Protein AF-0000000085123989 (afdb_homodimer)

Organism: Arcobacter nitrofigilis (strain ATCC 33309 / DSM 7299 / CCUG 15893 / LMG 7604 / NCTC 12251 / CI) (NCBI:txid572480)

Solvent-accessible surface area (backbone atoms only — not comparable to full-atom values): 19446 Å² total; per-residue (Å²): 136,83,77,78,77,76,78,77,78,75,80,77,78,74,74,73,71,69,74,84,59,60,63,75,66,44,18,38,38,28,38,37,39,36,40,37,31,38,86,86,66,50,75,48,69,35,30,34,39,40,39,37,37,68,94,39,40,33,34,43,33,38,61,33,87,50,58,35,35,38,34,31,51,60,49,33,35,36,41,40,27,67,90,68,41,31,37,37,39,34,58,48,86,60,72,63,58,66,61,52,40,38,58,56,39,38,79,77,50,94,53,30,27,40,22,80,54,98,91,31,61,35,39,36,33,42,56,97,87,33,76,33,34,39,35,35,56,49,98,85,56,25,44,35,38,38,38,45,42,81,70,42,68,63,53,91,73,70,72,75,73,56,51,45,68,68,65,78,84,48,67,43,53,52,124,135,84,78,80,78,76,78,77,77,76,78,77,78,74,75,73,74,71,74,84,59,60,65,76,66,45,17,38,37,28,37,37,40,35,40,37,31,39,86,86,67,49,76,48,69,35,29,34,41,39,41,39,37,65,93,39,40,32,34,43,34,36,59,35,86,50,58,35,35,38,34,32,51,60,49,34,35,36,42,40,27,68,90,70,40,31,36,36,38,34,58,47,86,59,73,62,58,65,62,52,38,39,57,55,40,39,75,79,50,94,52,29,28,42,22,80,54,97,91,30,61,35,40,37,32,43,58,95,87,34,77,34,34,39,36,36,56,49,98,86,56,25,43,37,37,38,38,46,42,80,70,42,67,63,54,93,71,69,70,74,73,56,51,46,67,70,63,79,84,47,68,44,54,52,125

Foldseek 3Di:
DPPPPPPPPPPPPPPPPPVLQLQPFAKKKWKKKKWKQAPVRDIDIWIDIWIDGPDWWIWDFTDPPATWIWTIGFQKIWIDHVVVPDIDIDGHPDGDCPNVQSNQWDDDDDQWTWDDDPNKIKIWGDDPSHTAKIWTADPNRITMIMGTDPMDTPDDDDPVVRDDDRDPVCPVDDD/DPPPPPPPPPPPPPPPPPVLQLQPFAKKKWKKKKWKQAPVRDIDIWIDIWIDGPDWWIWDFTDPPATWIWTIGFQWIWIDHVVVPDIDIDGHPDGDCPSVQSNQWDDDDVQWTWDADPNKIKIFGDDPSHTAKIWTADPNRITMIMGTDPMDTPDDDDPVVRDDDRDPVCPVDDD

Radius of gyration: 32.7 Å; Cα contacts (8 Å, |Δi|>4): 726; chains: 2; bounding box: 43×150×104 Å

InterPro domains:
  IPR004564 Outer membrane lipoprotein carrier protein LolA-like [PF03548] (24-164)
  IPR004564 Outer membrane lipoprotein carrier protein LolA-like [PTHR35869] (20-110)
  IPR004564 Outer membrane lipoprotein carrier protein LolA-like [cd16325] (19-157)
  IPR029046 Lipoprotein localisation LolA/LolB/LppX [SSF89392] (20-174)

Sequence (350 aa):
MFYKAIFVVMFVLSVFLEASTLNNIKSFDADFEQKIINPSKKEILYSGHLYLKDPYYILWQYKKPIIKSVYIVNDFAIIDEPELEQAILTKLKNEIDIFNLIKNAKEVSKNRFVANIYDVKYNLFTKDNKINKIEYKDALENNVTITFSNVKQNTDIDDGLFKFLPPENYDIIRKMFYKAIFVVMFVLSVFLEASTLNNIKSFDADFEQKIINPSKKEILYSGHLYLKDPYYILWQYKKPIIKSVYIVNDFAIIDEPELEQAILTKLKNEIDIFNLIKNAKEVSKNRFVANIYDVKYNLFTKDNKINKIEYKDALENNVTITFSNVKQNTDIDDGLFKFLPPENYDIIRK

pLDDT: mean 83.32, std 19.59, range [25.45, 98.81]

Nearest PDB structures (foldseek):
  9gtx-assembly2_B  TM=8.798E-01  e=4.113E-14  Helicobacter pylori J99
  8v1k-assembly2_B  TM=8.435E-01  e=5.636E-12  Francisella tularensis subsp. tularensis SCHU S4
  2w7q-assembly1_A  TM=8.051E-01  e=6.951E-11  Pseudomonas aeruginosa PAO1
  4ki3-assembly1_D  TM=8.259E-01  e=5.641E-10  Yersinia pestis biovar Medievalis str. Harbin 35
  4ki3-assembly3_H  TM=7.525E-01  e=4.122E-09  Yersinia pestis biovar Medievalis str. Harbin 35

Secondary structure (DSSP, 8-state):
---------------------GGG--EEEEEEEEEEE-TT--EEEEEEEEEEETTTEEEEEEEESS-EEEEEETTEEEEEEGGGTEEEEEE-SS--HHHHHHHH-EEEETTEEEEEETTEEEEEEEETTEEEEEEEE-TT--EEEEEEEEEEES----GGGG-B---TT-TTB--/---------------------GGG--EEEEEEEEEEE-TT--EEEEEEEEEEETTTEEEEEEEESS-EEEEEETTEEEEEEGGGTEEEEEE-SS--HHHHHHHH-EEEETTEEEEEETTEEEEEEEETTEEEEEEEE-TT--EEEEEEEEEEES----GGGG-B---TT-TTB--

Structure (mmCIF, N/CA/C/O backbone):
data_AF-0000000085123989-model_v1
#
loop_
_entity.id
_entity.type
_entity.pdbx_description
1 polymer 'Outer membrane lipoprotein carrier protein LolA'
#
loop_
_atom_site.group_PDB
_atom_site.id
_atom_site.type_symbol
_atom_site.label_atom_id
_atom_site.label_alt_id
_atom_site.label_comp_id
_atom_site.label_asym_id
_atom_site.label_entity_id
_atom_site.label_seq_id
_atom_site.pdbx_PDB_ins_code
_atom_site.Cartn_x
_atom_site.Cartn_y
_atom_site.Cartn_z
_atom_site.occupancy
_atom_site.B_iso_or_equiv
_atom_site.auth_seq_id
_atom_site.auth_comp_id
_atom_site.auth_asym_id
_atom_site.auth_atom_id
_atom_site.pdbx_PDB_model_num
ATOM 1 N N . MET A 1 1 ? -14.867 73.938 54.344 1 30.36 1 MET A N 1
ATOM 2 C CA . MET A 1 1 ? -13.945 73.688 53.25 1 30.36 1 MET A CA 1
ATOM 3 C C . MET A 1 1 ? -13.836 72.188 53 1 30.36 1 MET A C 1
ATOM 5 O O . MET A 1 1 ? -13.039 71.5 53.625 1 30.36 1 MET A O 1
ATOM 9 N N . PHE A 1 2 ? -15.008 71.438 52.844 1 34.5 2 PHE A N 1
ATOM 10 C CA . PHE A 1 2 ? -15.164 70 52.688 1 34.5 2 PHE A CA 1
ATOM 11 C C . PHE A 1 2 ? -14.508 69.5 51.375 1 34.5 2 PHE A C 1
ATOM 13 O O . PHE A 1 2 ? -14.789 70.062 50.312 1 34.5 2 PHE A O 1
ATOM 20 N N . TYR A 1 3 ? -13.258 69.125 51.438 1 26.11 3 TYR A N 1
ATOM 21 C CA . TYR A 1 3 ? -12.453 68.5 50.375 1 26.11 3 TYR A CA 1
ATOM 22 C C . TYR A 1 3 ? -13.156 67.312 49.75 1 26.11 3 TYR A C 1
ATOM 24 O O . TYR A 1 3 ? -13.516 66.375 50.469 1 26.11 3 TYR A O 1
ATOM 32 N N . LYS A 1 4 ? -14.008 67.5 48.688 1 35.81 4 LYS A N 1
ATOM 33 C CA . LYS A 1 4 ? -14.531 66.438 47.781 1 35.81 4 LYS A CA 1
ATOM 34 C C . LYS A 1 4 ? -13.422 65.562 47.281 1 35.81 4 LYS A C 1
ATOM 36 O O . LYS A 1 4 ? -12.516 66 46.562 1 35.81 4 LYS A O 1
ATOM 41 N N . ALA A 1 5 ? -12.984 64.5 48.125 1 33.25 5 ALA A N 1
ATOM 42 C CA . ALA A 1 5 ? -12.062 63.469 47.656 1 33.25 5 ALA A CA 1
ATOM 43 C C . ALA A 1 5 ? -12.547 62.875 46.344 1 33.25 5 ALA A C 1
ATOM 45 O O . ALA A 1 5 ? -13.688 62.406 46.219 1 33.25 5 ALA A O 1
ATOM 46 N N . ILE A 1 6 ? -12.086 63.406 45.219 1 36.16 6 ILE A N 1
ATOM 47 C CA . ILE A 1 6 ? -12.25 62.844 43.875 1 36.16 6 ILE A CA 1
ATOM 48 C C . ILE A 1 6 ? -11.656 61.438 43.812 1 36.16 6 ILE A C 1
ATOM 50 O O . ILE A 1 6 ? -10.461 61.25 44.062 1 36.16 6 ILE A O 1
ATOM 54 N N . PHE A 1 7 ? -12.391 60.406 44.219 1 34.12 7 PHE A N 1
ATOM 55 C CA . PHE A 1 7 ? -11.969 59.031 43.969 1 34.12 7 PHE A CA 1
ATOM 56 C C . PHE A 1 7 ? -11.742 58.781 42.5 1 34.12 7 PHE A C 1
ATOM 58 O O . PHE A 1 7 ? -12.664 58.906 41.688 1 34.12 7 PHE A O 1
ATOM 65 N N . VAL A 1 8 ? -10.57 59.094 41.938 1 35.34 8 VAL A N 1
ATOM 66 C CA . VAL A 1 8 ? -10.117 58.688 40.594 1 35.34 8 VAL A CA 1
ATOM 67 C C . VAL A 1 8 ? -10.242 57.156 40.469 1 35.34 8 VAL A C 1
ATOM 69 O O . VAL A 1 8 ? -9.547 56.406 41.156 1 35.34 8 VAL A O 1
ATOM 72 N N . VAL A 1 9 ? -11.406 56.594 40.125 1 37.25 9 VAL A N 1
ATOM 73 C CA . VAL A 1 9 ? -11.578 55.219 39.688 1 37.25 9 VAL A CA 1
ATOM 74 C C . VAL A 1 9 ? -10.648 54.938 38.531 1 37.25 9 VAL A C 1
ATOM 76 O O . VAL A 1 9 ? -10.797 55.5 37.438 1 37.25 9 VAL A O 1
ATOM 79 N N . MET A 1 10 ? -9.375 54.625 38.781 1 38.44 10 MET A N 1
ATOM 80 C CA . MET A 1 10 ? -8.484 54.062 37.75 1 38.44 10 MET A CA 1
ATOM 81 C C . MET A 1 10 ? -9.094 52.844 37.125 1 38.44 10 MET A C 1
ATOM 83 O O . MET A 1 10 ? -9.328 51.844 37.781 1 38.44 10 MET A O 1
ATOM 87 N N . PHE A 1 11 ? -9.906 52.938 36 1 40.16 11 PHE A N 1
ATOM 88 C CA . PHE A 1 11 ? -10.32 51.844 35.156 1 40.16 11 PHE A CA 1
ATOM 89 C C . PHE A 1 11 ? -9.109 51.094 34.625 1 40.16 11 PHE A C 1
ATOM 91 O O . PHE A 1 11 ? -8.336 51.594 33.812 1 40.16 11 PHE A O 1
ATOM 98 N N . VAL A 1 12 ? -8.453 50.188 35.375 1 41.78 12 VAL A N 1
ATOM 99 C CA . VAL A 1 12 ? -7.48 49.219 34.875 1 41.78 12 VAL A CA 1
ATOM 100 C C . VAL A 1 12 ? -8.109 48.375 33.75 1 41.78 12 VAL A C 1
ATOM 102 O O . VAL A 1 12 ? -9.055 47.625 34 1 41.78 12 VAL A O 1
ATOM 105 N N . LEU A 1 13 ? -8.133 48.812 32.5 1 41.44 13 LEU A N 1
ATOM 106 C CA . LEU A 1 13 ? -8.367 47.969 31.312 1 41.44 13 LEU A CA 1
ATOM 107 C C . LEU A 1 13 ? -7.492 46.719 31.375 1 41.44 13 LEU A C 1
ATOM 109 O O . LEU A 1 13 ? -6.266 46.812 31.25 1 41.44 13 LEU A O 1
ATOM 113 N N . SER A 1 14 ? -7.812 45.719 32.094 1 39.94 14 SER A N 1
ATOM 114 C CA . SER A 1 14 ? -7.176 44.406 31.969 1 39.94 14 SER A CA 1
ATOM 115 C C . SER A 1 14 ? -7.215 43.906 30.531 1 39.94 14 SER A C 1
ATOM 117 O O . SER A 1 14 ? -8.289 43.719 29.953 1 39.94 14 SER A O 1
ATOM 119 N N . VAL A 1 15 ? -6.336 44.312 29.641 1 42.56 15 VAL A N 1
ATOM 120 C CA . VAL A 1 15 ? -6.113 43.562 28.391 1 42.56 15 VAL A CA 1
ATOM 121 C C . VAL A 1 15 ? -5.934 42.094 28.719 1 42.56 15 VAL A C 1
ATOM 123 O O . VAL A 1 15 ? -5.008 41.688 29.438 1 42.56 15 VAL A O 1
ATOM 126 N N . PHE A 1 16 ? -6.969 41.344 28.875 1 38.25 16 PHE A N 1
ATOM 127 C CA . PHE A 1 16 ? -6.836 39.906 28.797 1 38.25 16 PHE A CA 1
ATOM 128 C C . PHE A 1 16 ? -5.984 39.5 27.609 1 38.25 16 PHE A C 1
ATOM 130 O O . PHE A 1 16 ? -6.336 39.781 26.453 1 38.25 16 PHE A O 1
ATOM 137 N N . LEU A 1 17 ? -4.715 39.594 27.609 1 37.88 17 LEU A N 1
ATOM 138 C CA . LEU A 1 17 ? -3.898 38.844 26.672 1 37.88 17 LEU A CA 1
ATOM 139 C C . LEU A 1 17 ? -4.453 37.438 26.5 1 37.88 17 LEU A C 1
ATOM 141 O O . LEU A 1 17 ? -4.434 36.625 27.438 1 37.88 17 LEU A O 1
ATOM 145 N N . GLU A 1 18 ? -5.625 37.25 25.875 1 40.59 18 GLU A N 1
ATOM 146 C CA . GLU A 1 18 ? -5.945 35.875 25.484 1 40.59 18 GLU A CA 1
ATOM 147 C C . GLU A 1 18 ? -4.695 35.125 25.047 1 40.59 18 GLU A C 1
ATOM 149 O O . GLU A 1 18 ? -3.955 35.594 24.172 1 40.59 18 GLU A O 1
ATOM 154 N N . ALA A 1 19 ? -3.898 34.625 25.844 1 44.91 19 ALA A N 1
ATOM 155 C CA . ALA A 1 19 ? -2.844 33.688 25.516 1 44.91 19 ALA A CA 1
ATOM 156 C C . ALA A 1 19 ? -3.205 32.906 24.25 1 44.91 19 ALA A C 1
ATOM 158 O O . ALA A 1 19 ? -4.277 32.281 24.188 1 44.91 19 ALA A O 1
ATOM 159 N N . SER A 1 20 ? -2.982 33.375 23 1 52.47 20 SER A N 1
ATOM 160 C CA . SER A 1 20 ? -3.189 32.844 21.672 1 52.47 20 SER A CA 1
ATOM 161 C C . SER A 1 20 ? -2.867 31.344 21.625 1 52.47 20 SER A C 1
ATOM 163 O O . SER A 1 20 ? -1.706 30.953 21.766 1 52.47 20 SER A O 1
ATOM 165 N N . THR A 1 21 ? -3.547 30.484 22.391 1 63.28 21 THR A N 1
ATOM 166 C CA . THR A 1 21 ? -3.311 29.047 22.516 1 63.28 21 THR A CA 1
ATOM 167 C C . THR A 1 21 ? -3.811 28.312 21.266 1 63.28 21 THR A C 1
ATOM 169 O O . THR A 1 21 ? -4.801 28.719 20.656 1 63.28 21 THR A O 1
ATOM 172 N N . LEU A 1 22 ? -2.879 27.719 20.516 1 80.94 22 LEU A N 1
ATOM 173 C CA . LEU A 1 22 ? -3.223 26.828 19.422 1 80.94 22 LEU A CA 1
ATOM 174 C C . LEU A 1 22 ? -4.176 25.734 19.891 1 80.94 22 LEU A C 1
ATOM 176 O O . LEU A 1 22 ? -4.781 25.031 19.062 1 80.94 22 LEU A O 1
ATOM 180 N N . ASN A 1 23 ? -4.523 25.719 21.172 1 72.94 23 ASN A N 1
ATOM 181 C CA . ASN A 1 23 ? -5.223 24.594 21.766 1 72.94 23 ASN A CA 1
ATOM 182 C C . ASN A 1 23 ? -6.707 24.594 21.406 1 72.94 23 ASN A C 1
ATOM 184 O O . ASN A 1 23 ? -7.395 23.594 21.578 1 72.94 23 ASN A O 1
ATOM 188 N N . ASN A 1 24 ? -7.219 25.625 20.719 1 80.69 24 ASN A N 1
ATOM 189 C CA . ASN A 1 24 ? -8.656 25.719 20.469 1 80.69 24 ASN A CA 1
ATOM 190 C C . ASN A 1 24 ? -8.984 25.438 19 1 80.69 24 ASN A C 1
ATOM 192 O O . ASN A 1 24 ? -10.117 25.688 18.562 1 80.69 24 ASN A O 1
ATOM 196 N N . ILE A 1 25 ? -8.008 24.906 18.359 1 88.38 25 ILE A N 1
ATOM 197 C CA . ILE A 1 25 ? -8.273 24.672 16.953 1 88.38 25 ILE A CA 1
ATOM 198 C C . ILE A 1 25 ? -9.062 23.391 16.781 1 88.38 25 ILE A C 1
ATOM 200 O O . ILE A 1 25 ? -8.57 22.297 17.094 1 88.38 25 ILE A O 1
ATOM 204 N N . LYS A 1 26 ? -10.289 23.531 16.266 1 90.38 26 LYS A N 1
ATOM 205 C CA . LYS A 1 26 ? -11.172 22.375 16.047 1 90.38 26 LYS A CA 1
ATOM 206 C C . LYS A 1 26 ? -11.195 21.969 14.578 1 90.38 26 LYS A C 1
ATOM 208 O O . LYS A 1 26 ? -11.508 20.828 14.258 1 90.38 26 LYS A O 1
ATOM 213 N N . SER A 1 27 ? -10.977 22.875 13.742 1 94.69 27 SER A N 1
ATOM 214 C CA . SER A 1 27 ? -10.891 22.609 12.312 1 94.69 27 SER A CA 1
ATOM 215 C C . SER A 1 27 ? -9.875 23.531 11.641 1 94.69 27 SER A C 1
ATOM 217 O O . SER A 1 27 ? -9.586 24.609 12.141 1 94.69 27 SER A O 1
ATOM 219 N N . PHE A 1 28 ? -9.32 23.078 10.633 1 95.19 28 PHE A N 1
ATOM 220 C CA . PHE A 1 28 ? -8.312 23.781 9.852 1 95.19 28 PHE A CA 1
ATOM 221 C C . PHE A 1 28 ? -8.453 23.469 8.367 1 95.19 28 PHE A C 1
ATOM 223 O O . PHE A 1 28 ? -8.523 22.297 7.984 1 95.19 28 PHE A O 1
ATOM 230 N N . ASP A 1 29 ? -8.641 24.406 7.543 1 97.31 29 ASP A N 1
ATOM 231 C CA . ASP A 1 29 ? -8.805 24.344 6.094 1 97.31 29 ASP A CA 1
ATOM 232 C C . ASP A 1 29 ? -7.855 25.312 5.395 1 97.31 29 ASP A C 1
ATOM 234 O O . ASP A 1 29 ? -7.988 26.531 5.535 1 97.31 29 ASP A O 1
ATOM 238 N N . ALA A 1 30 ? -6.863 24.797 4.66 1 98.19 30 ALA A N 1
ATOM 239 C CA . ALA A 1 30 ? -5.859 25.703 4.113 1 98.19 30 ALA A CA 1
ATOM 240 C C . ALA A 1 30 ? -5.145 25.078 2.922 1 98.19 30 ALA A C 1
ATOM 242 O O . ALA A 1 30 ? -4.996 23.844 2.852 1 98.19 30 ALA A O 1
ATOM 243 N N . ASP A 1 31 ? -4.684 25.891 2.008 1 98.75 31 ASP A N 1
ATOM 244 C CA . ASP A 1 31 ? -3.678 25.484 1.034 1 98.75 31 ASP A CA 1
ATOM 245 C C . ASP A 1 31 ? -2.293 25.406 1.676 1 98.75 31 ASP A C 1
ATOM 247 O O . ASP A 1 31 ? -2.02 26.094 2.664 1 98.75 31 ASP A O 1
ATOM 251 N N . PHE A 1 32 ? -1.493 24.516 1.146 1 98.62 32 PHE A N 1
ATOM 252 C CA . PHE A 1 32 ? -0.141 24.469 1.687 1 98.62 32 PHE A CA 1
ATOM 253 C C . PHE A 1 32 ? 0.887 24.359 0.566 1 98.62 32 PHE A C 1
ATOM 255 O O . PHE A 1 32 ? 0.573 23.875 -0.527 1 98.62 32 PHE A O 1
ATOM 262 N N . GLU A 1 33 ? 2.037 24.859 0.836 1 98.69 33 GLU A N 1
ATOM 263 C CA . GLU A 1 33 ? 3.285 24.594 0.124 1 98.69 33 GLU A CA 1
ATOM 264 C C . GLU A 1 33 ? 4.34 24 1.053 1 98.69 33 GLU A C 1
ATOM 266 O O . GLU A 1 33 ? 4.617 24.547 2.121 1 98.69 33 GLU A O 1
ATOM 271 N N . GLN A 1 34 ? 4.844 22.844 0.641 1 98.19 34 GLN A N 1
ATOM 272 C CA . GLN A 1 34 ? 5.863 22.141 1.42 1 98.19 34 GLN A CA 1
ATOM 273 C C . GLN A 1 34 ? 7.211 22.156 0.702 1 98.19 34 GLN A C 1
ATOM 275 O O . GLN A 1 34 ? 7.324 21.672 -0.426 1 98.19 34 GLN A O 1
ATOM 280 N N . LYS A 1 35 ? 8.141 22.734 1.358 1 98.69 35 LYS A N 1
ATOM 281 C CA . LYS A 1 35 ? 9.508 22.781 0.854 1 98.69 35 LYS A CA 1
ATOM 282 C C . LYS A 1 35 ? 10.414 21.828 1.637 1 98.69 35 LYS A C 1
ATOM 284 O O . LYS A 1 35 ? 10.469 21.891 2.867 1 98.69 35 LYS A O 1
ATOM 289 N N . ILE A 1 36 ? 11.055 20.922 0.903 1 98 36 ILE A N 1
ATOM 290 C CA . ILE A 1 36 ? 11.977 19.984 1.514 1 98 36 ILE A CA 1
ATOM 291 C C . ILE A 1 36 ? 13.391 20.219 0.989 1 98 36 ILE A C 1
ATOM 293 O O . ILE A 1 36 ? 13.625 20.203 -0.222 1 98 36 ILE A O 1
ATOM 297 N N . ILE A 1 37 ? 14.273 20.5 1.932 1 98.12 37 ILE A N 1
ATOM 298 C CA . ILE A 1 37 ? 15.672 20.703 1.583 1 98.12 37 ILE A CA 1
ATOM 299 C C . ILE A 1 37 ? 16.531 19.641 2.242 1 98.12 37 ILE A C 1
ATOM 301 O O . ILE A 1 37 ? 16.547 19.516 3.469 1 98.12 37 ILE A O 1
ATOM 305 N N . ASN A 1 38 ? 17.203 18.984 1.423 1 97.44 38 ASN A N 1
ATOM 306 C CA . ASN A 1 38 ? 18.047 17.922 1.977 1 97.44 38 ASN A CA 1
ATOM 307 C C . ASN A 1 38 ? 19.406 18.438 2.389 1 97.44 38 ASN A C 1
ATOM 309 O O . ASN A 1 38 ? 19.703 19.625 2.219 1 97.44 38 ASN A O 1
ATOM 313 N N . PRO A 1 39 ? 20.219 17.594 2.984 1 96.25 39 PRO A N 1
ATOM 314 C CA . PRO A 1 39 ? 21.531 18.031 3.465 1 96.25 39 PRO A CA 1
ATOM 315 C C . PRO A 1 39 ? 22.453 18.516 2.338 1 96.25 39 PRO A C 1
ATOM 317 O O . PRO A 1 39 ? 23.328 19.344 2.566 1 96.25 39 PRO A O 1
ATOM 320 N N . SER A 1 40 ? 22.203 18.047 1.161 1 96.69 40 SER A N 1
ATOM 321 C CA . SER A 1 40 ? 22.984 18.469 -0.001 1 96.69 40 SER A CA 1
ATOM 322 C C . SER A 1 40 ? 22.391 19.734 -0.629 1 96.69 40 SER A C 1
ATOM 324 O O . SER A 1 40 ? 22.781 20.109 -1.738 1 96.69 40 SER A O 1
ATOM 326 N N . LYS A 1 41 ? 21.344 20.266 -0.109 1 95.5 41 LYS A N 1
ATOM 327 C CA . LYS A 1 41 ? 20.719 21.547 -0.468 1 95.5 41 LYS A CA 1
ATOM 328 C C . LYS A 1 41 ? 19.828 21.391 -1.702 1 95.5 41 LYS A C 1
ATOM 330 O O . LYS A 1 41 ? 19.516 22.375 -2.377 1 95.5 41 LYS A O 1
ATOM 335 N N . LYS A 1 42 ? 19.594 20.141 -2.004 1 97.06 42 LYS A N 1
ATOM 336 C CA . LYS A 1 42 ? 18.594 19.922 -3.053 1 97.06 42 LYS A CA 1
ATOM 337 C C . LYS A 1 42 ? 17.188 20.188 -2.531 1 97.06 42 LYS A C 1
ATOM 339 O O . LYS A 1 42 ? 16.844 19.781 -1.423 1 97.06 42 LYS A O 1
ATOM 344 N N . GLU A 1 43 ? 16.375 20.875 -3.41 1 97.69 43 GLU A N 1
ATOM 345 C CA . GLU A 1 43 ? 15.039 21.297 -2.977 1 97.69 43 GLU A CA 1
ATOM 346 C C . GLU A 1 43 ? 13.945 20.578 -3.758 1 97.69 43 GLU A C 1
ATOM 348 O O . GLU A 1 43 ? 14.055 20.406 -4.973 1 97.69 43 GLU A O 1
ATOM 353 N N . ILE A 1 44 ? 12.969 20.125 -3.043 1 97 44 ILE A N 1
ATOM 354 C CA . ILE A 1 44 ? 11.75 19.594 -3.641 1 97 44 ILE A CA 1
ATOM 355 C C . ILE A 1 44 ? 10.531 20.344 -3.092 1 97 44 ILE A C 1
ATOM 357 O O . ILE A 1 44 ? 10.438 20.578 -1.887 1 97 44 ILE A O 1
ATOM 361 N N . LEU A 1 45 ? 9.609 20.719 -3.979 1 98.38 45 LEU A N 1
ATOM 362 C CA . LEU A 1 45 ? 8.414 21.469 -3.592 1 98.38 45 LEU A CA 1
ATOM 363 C C . LEU A 1 45 ? 7.156 20.641 -3.84 1 98.38 45 LEU A C 1
ATOM 365 O O . LEU A 1 45 ? 7.02 20.016 -4.887 1 98.38 45 LEU A O 1
ATOM 369 N N . TYR A 1 46 ? 6.363 20.641 -2.838 1 98.12 46 TYR A N 1
ATOM 370 C CA . TYR A 1 46 ? 5.039 20.047 -2.949 1 98.12 46 TYR A CA 1
ATOM 371 C C . TYR A 1 46 ? 3.951 21.047 -2.607 1 98.12 46 TYR A C 1
ATOM 373 O O . TYR A 1 46 ? 4.191 22 -1.854 1 98.12 46 TYR A O 1
ATOM 381 N N . SER A 1 47 ? 2.793 20.906 -3.145 1 98.69 47 SER A N 1
ATOM 382 C CA . SER A 1 47 ? 1.662 21.75 -2.779 1 98.69 47 SER A CA 1
ATOM 383 C C . SER A 1 47 ? 0.36 20.953 -2.764 1 98.69 47 SER A C 1
ATOM 385 O O . SER A 1 47 ? 0.266 19.906 -3.385 1 98.69 47 SER A O 1
ATOM 387 N N . GLY A 1 48 ? -0.547 21.484 -1.985 1 98.62 48 GLY A N 1
ATOM 388 C CA . GLY A 1 48 ? -1.835 20.812 -1.888 1 98.62 48 GLY A CA 1
ATOM 389 C C . GLY A 1 48 ? -2.783 21.484 -0.914 1 98.62 48 GLY A C 1
ATOM 390 O O . GLY A 1 48 ? -2.764 22.719 -0.765 1 98.62 48 GLY A O 1
ATOM 391 N N . HIS A 1 49 ? -3.674 20.719 -0.384 1 98.62 49 HIS A N 1
ATOM 392 C CA . HIS A 1 49 ? -4.711 21.234 0.502 1 98.62 49 HIS A CA 1
ATOM 393 C C . HIS A 1 49 ? -4.891 20.328 1.723 1 98.62 49 HIS A C 1
ATOM 395 O O . HIS A 1 49 ? -4.812 19.109 1.612 1 98.62 49 HIS A O 1
ATOM 401 N N . LEU A 1 50 ? -5.07 21 2.852 1 97.25 50 LEU A N 1
ATOM 402 C CA . LEU A 1 50 ? -5.219 20.281 4.109 1 97.25 50 LEU A CA 1
ATOM 403 C C . LEU A 1 50 ? -6.574 20.562 4.746 1 97.25 50 LEU A C 1
ATOM 405 O O . LEU A 1 50 ? -6.984 21.734 4.832 1 97.25 50 LEU A O 1
ATOM 409 N N . TYR A 1 51 ? -7.301 19.5 5.133 1 96.75 51 TYR A N 1
ATOM 410 C CA . TYR A 1 51 ? -8.469 19.594 6 1 96.75 51 TYR A CA 1
ATOM 411 C C . TYR A 1 51 ? -8.234 18.875 7.32 1 96.75 51 TYR A C 1
ATOM 413 O O . TYR A 1 51 ? -7.789 17.734 7.336 1 96.75 51 TYR A O 1
ATOM 421 N N . LEU A 1 52 ? -8.438 19.578 8.336 1 94.75 52 LEU A N 1
ATOM 422 C CA . LEU A 1 52 ? -8.445 19 9.672 1 94.75 52 LEU A CA 1
ATOM 423 C C . LEU A 1 52 ? -9.797 19.203 10.352 1 94.75 52 LEU A C 1
ATOM 425 O O . LEU A 1 52 ? -10.367 20.297 10.266 1 94.75 52 LEU A O 1
ATOM 429 N N . LYS A 1 53 ? -10.227 18.188 10.953 1 93.06 53 LYS A N 1
ATOM 430 C CA . LYS A 1 53 ? -11.43 18.312 11.758 1 93.06 53 LYS A CA 1
ATOM 431 C C . LYS A 1 53 ? -11.328 17.469 13.031 1 93.06 53 LYS A C 1
ATOM 433 O O . LYS A 1 53 ? -11.102 16.266 12.969 1 93.06 53 LYS A O 1
ATOM 438 N N . ASP A 1 54 ? -11.453 18.125 14.117 1 85.94 54 ASP A N 1
ATOM 439 C CA . ASP A 1 54 ? -11.414 17.453 15.414 1 85.94 54 ASP A CA 1
ATOM 440 C C . ASP A 1 54 ? -12.594 16.5 15.578 1 85.94 54 ASP A C 1
ATOM 442 O O . ASP A 1 54 ? -13.695 16.766 15.086 1 85.94 54 ASP A O 1
ATOM 446 N N . PRO A 1 55 ? -12.289 15.289 16.219 1 82.5 55 PRO A N 1
ATOM 447 C CA . PRO A 1 55 ? -11.086 14.914 16.969 1 82.5 55 PRO A CA 1
ATOM 448 C C . PRO A 1 55 ? -10.094 14.109 16.141 1 82.5 55 PRO A C 1
ATOM 450 O O . PRO A 1 55 ? -8.906 14.078 16.453 1 82.5 55 PRO A O 1
ATOM 453 N N . TYR A 1 56 ? -10.602 13.516 14.867 1 81.62 56 TYR A N 1
ATOM 454 C CA . TYR A 1 56 ? -9.656 12.547 14.312 1 81.62 56 TYR A CA 1
ATOM 455 C C . TYR A 1 56 ? -9.719 12.531 12.797 1 81.62 56 TYR A C 1
ATOM 457 O O . TYR A 1 56 ? -9.242 11.586 12.156 1 81.62 56 TYR A O 1
ATOM 465 N N . TYR A 1 57 ? -10.188 13.594 12.195 1 89.5 57 TYR A N 1
ATOM 466 C CA . TYR A 1 57 ? -10.312 13.57 10.742 1 89.5 57 TYR A CA 1
ATOM 467 C C . TYR A 1 57 ? -9.25 14.461 10.094 1 89.5 57 TYR A C 1
ATOM 469 O O . TYR A 1 57 ? -9.141 15.641 10.422 1 89.5 57 TYR A O 1
ATOM 477 N N . ILE A 1 58 ? -8.5 13.867 9.227 1 92.81 58 ILE A N 1
ATOM 478 C CA . ILE A 1 58 ? -7.48 14.594 8.477 1 92.81 58 ILE A CA 1
ATOM 479 C C . ILE A 1 58 ? -7.547 14.188 7.004 1 92.81 58 ILE A C 1
ATOM 481 O O . ILE A 1 58 ? -7.652 13.008 6.68 1 92.81 58 ILE A O 1
ATOM 485 N N . LEU A 1 59 ? -7.566 15.109 6.152 1 95.06 59 LEU A N 1
ATOM 486 C CA . LEU A 1 59 ? -7.375 14.906 4.719 1 95.06 59 LEU A CA 1
ATOM 487 C C . LEU A 1 59 ? -6.246 15.781 4.191 1 95.06 59 LEU A C 1
ATOM 489 O O . LEU A 1 59 ? -6.371 17.016 4.148 1 95.06 59 LEU A O 1
ATOM 493 N N . TRP A 1 60 ? -5.156 15.094 3.885 1 95.44 60 TRP A N 1
ATOM 494 C CA . TRP A 1 60 ? -4 15.734 3.266 1 95.44 60 TRP A CA 1
ATOM 495 C C . TRP A 1 60 ? -3.928 15.406 1.777 1 95.44 60 TRP A C 1
ATOM 497 O O . TRP A 1 60 ? -3.631 14.273 1.399 1 95.44 60 TRP A O 1
ATOM 507 N N . GLN A 1 61 ? -4.113 16.422 0.963 1 97.62 61 GLN A N 1
ATOM 508 C CA . GLN A 1 61 ? -4.164 16.203 -0.476 1 97.62 61 GLN A CA 1
ATOM 509 C C . GLN A 1 61 ? -3.004 16.891 -1.186 1 97.62 61 GLN A C 1
ATOM 511 O O . GLN A 1 61 ? -2.932 18.125 -1.212 1 97.62 61 GLN A O 1
ATOM 516 N N . TYR A 1 62 ? -2.15 16.094 -1.712 1 97.88 62 TYR A N 1
ATOM 517 C CA . TYR A 1 62 ? -1.104 16.625 -2.582 1 97.88 62 TYR A CA 1
ATOM 518 C C . TYR A 1 62 ? -1.634 16.859 -3.99 1 97.88 62 TYR A C 1
ATOM 520 O O . TYR A 1 62 ? -2.326 16.016 -4.555 1 97.88 62 TYR A O 1
ATOM 528 N N . LYS A 1 63 ? -1.285 17.953 -4.602 1 98.12 63 LYS A N 1
ATOM 529 C CA . LYS A 1 63 ? -1.72 18.312 -5.949 1 98.12 63 LYS A CA 1
ATOM 530 C C . LYS A 1 63 ? -0.534 18.391 -6.906 1 98.12 63 LYS A C 1
ATOM 532 O O . LYS A 1 63 ? -0.649 18.031 -8.078 1 98.12 63 LYS A O 1
ATOM 537 N N . LYS A 1 64 ? 0.569 18.953 -6.375 1 97.06 64 LYS A N 1
ATOM 538 C CA . LYS A 1 64 ? 1.793 19.094 -7.16 1 97.06 64 LYS A CA 1
ATOM 539 C C . LYS A 1 64 ? 3.014 18.672 -6.348 1 97.06 64 LYS A C 1
ATOM 541 O O . LYS A 1 64 ? 3.076 18.906 -5.141 1 97.06 64 LYS A O 1
ATOM 546 N N . PRO A 1 65 ? 4.004 18.078 -7.035 1 97.31 65 PRO A N 1
ATOM 547 C CA . PRO A 1 65 ? 4.102 17.641 -8.43 1 97.31 65 PRO A CA 1
ATOM 548 C C . PRO A 1 65 ? 3.396 16.312 -8.672 1 97.31 65 PRO A C 1
ATOM 550 O O . PRO A 1 65 ? 3.258 15.883 -9.82 1 97.31 65 PRO A O 1
ATOM 553 N N . ILE A 1 66 ? 2.904 15.68 -7.609 1 95.12 66 ILE A N 1
ATOM 554 C CA . ILE A 1 66 ? 2.178 14.414 -7.734 1 95.12 66 ILE A CA 1
ATOM 555 C C . ILE A 1 66 ? 0.808 14.547 -7.07 1 95.12 66 ILE A C 1
ATOM 557 O O . ILE A 1 66 ? 0.612 15.383 -6.191 1 95.12 66 ILE A O 1
ATOM 561 N N . ILE A 1 67 ? -0.087 13.703 -7.527 1 96.62 67 ILE A N 1
ATOM 562 C CA . ILE A 1 67 ? -1.418 13.664 -6.934 1 96.62 67 ILE A CA 1
ATOM 563 C C . ILE A 1 67 ? -1.501 12.516 -5.93 1 96.62 67 ILE A C 1
ATOM 565 O O . ILE A 1 67 ? -1.246 11.367 -6.277 1 96.62 67 ILE A O 1
ATOM 569 N N . LYS A 1 68 ? -1.818 12.859 -4.734 1 96.06 68 LYS A N 1
ATOM 570 C CA . LYS A 1 68 ? -1.886 11.898 -3.641 1 96.06 68 LYS A CA 1
ATOM 571 C C . LYS A 1 68 ? -2.748 12.422 -2.496 1 96.06 68 LYS A C 1
ATOM 573 O O . LYS A 1 68 ? -2.682 13.609 -2.158 1 96.06 68 LYS A O 1
ATOM 578 N N . SER A 1 69 ? -3.521 11.516 -1.894 1 95.56 69 SER A N 1
ATOM 579 C CA . SER A 1 69 ? -4.348 11.906 -0.756 1 95.56 69 SER A CA 1
ATOM 580 C C . SER A 1 69 ? -4.152 10.953 0.421 1 95.56 69 SER A C 1
ATOM 582 O O . SER A 1 69 ? -4.094 9.734 0.238 1 95.56 69 SER A O 1
ATOM 584 N N . VAL A 1 70 ? -4.039 11.555 1.535 1 93.62 70 VAL A N 1
ATOM 585 C CA . VAL A 1 70 ? -3.941 10.781 2.77 1 93.62 70 VAL A CA 1
ATOM 586 C C . VAL A 1 70 ? -5.152 11.07 3.654 1 93.62 70 VAL A C 1
ATOM 588 O O . VAL A 1 70 ? -5.336 12.195 4.121 1 93.62 70 VAL A O 1
ATOM 591 N N . TYR A 1 71 ? -5.973 10.07 3.852 1 91.94 71 TYR A N 1
ATOM 592 C CA . TYR A 1 71 ? -7.109 10.125 4.762 1 91.94 71 TYR A CA 1
ATOM 593 C C . TYR A 1 71 ? -6.762 9.5 6.105 1 91.94 71 TYR A C 1
ATOM 595 O O . TYR A 1 71 ? -6.273 8.367 6.164 1 91.94 71 TYR A O 1
ATOM 603 N N . ILE A 1 72 ? -7.016 10.266 7.117 1 89.12 72 ILE A N 1
ATOM 604 C CA . ILE A 1 72 ? -6.789 9.703 8.445 1 89.12 72 ILE A CA 1
ATOM 605 C C . ILE A 1 72 ? -8.039 9.875 9.297 1 89.12 72 ILE A C 1
ATOM 607 O O . ILE A 1 72 ? -8.602 10.969 9.375 1 89.12 72 ILE A O 1
ATOM 611 N N . VAL A 1 73 ? -8.5 8.758 9.859 1 84.12 73 VAL A N 1
ATOM 612 C CA . VAL A 1 73 ? -9.602 8.742 10.812 1 84.12 73 VAL A CA 1
ATOM 613 C C . VAL A 1 73 ? -9.219 7.883 12.016 1 84.12 73 VAL A C 1
ATOM 615 O O . VAL A 1 73 ? -8.977 6.684 11.883 1 84.12 73 VAL A O 1
ATOM 618 N N . ASN A 1 74 ? -9.156 8.586 13.086 1 81.38 74 ASN A N 1
ATOM 619 C CA . ASN A 1 74 ? -8.672 7.906 14.281 1 81.38 74 ASN A CA 1
ATOM 620 C C . ASN A 1 74 ? -7.262 7.355 14.086 1 81.38 74 ASN A C 1
ATOM 622 O O . ASN A 1 74 ? -6.324 8.117 13.828 1 81.38 74 ASN A O 1
ATOM 626 N N . ASP A 1 75 ? -7.145 6.023 14.078 1 81.25 75 ASP A N 1
ATOM 627 C CA . ASP A 1 75 ? -5.812 5.438 13.969 1 81.25 75 ASP A CA 1
ATOM 628 C C . ASP A 1 75 ? -5.637 4.699 12.648 1 81.25 75 ASP A C 1
ATOM 630 O O . ASP A 1 75 ? -4.73 3.875 12.5 1 81.25 75 ASP A O 1
ATOM 634 N N . PHE A 1 76 ? -6.434 5.133 11.688 1 84.31 76 PHE A N 1
ATOM 635 C CA . PHE A 1 76 ? -6.34 4.492 10.375 1 84.31 76 PHE A CA 1
ATOM 636 C C . PHE A 1 76 ? -6.051 5.52 9.289 1 84.31 76 PHE A C 1
ATOM 638 O O . PHE A 1 76 ? -6.59 6.629 9.32 1 84.31 76 PHE A O 1
ATOM 645 N N . ALA A 1 77 ? -5.297 5.039 8.359 1 89.56 77 ALA A N 1
ATOM 646 C CA . ALA A 1 77 ? -4.953 5.91 7.242 1 89.56 77 ALA A CA 1
ATOM 647 C C . ALA A 1 77 ? -5.188 5.203 5.91 1 89.56 77 ALA A C 1
ATOM 649 O O . ALA A 1 77 ? -4.98 3.99 5.797 1 89.56 77 ALA A O 1
ATOM 650 N N . ILE A 1 78 ? -5.609 5.945 4.938 1 89.88 78 ILE A N 1
ATOM 651 C CA . ILE A 1 78 ? -5.672 5.52 3.543 1 89.88 78 ILE A CA 1
ATOM 652 C C . ILE A 1 78 ? -4.824 6.453 2.682 1 89.88 78 ILE A C 1
ATOM 654 O O . ILE A 1 78 ? -5.004 7.672 2.713 1 89.88 78 ILE A O 1
ATOM 658 N N . ILE A 1 79 ? -3.941 5.902 2.045 1 93.19 79 ILE A N 1
ATOM 659 C CA . ILE A 1 79 ? -3.133 6.648 1.084 1 93.19 79 ILE A CA 1
ATOM 660 C C . ILE A 1 79 ? -3.586 6.316 -0.336 1 93.19 79 ILE A C 1
ATOM 662 O O . ILE A 1 79 ? -3.449 5.176 -0.788 1 93.19 79 ILE A O 1
ATOM 666 N N . ASP A 1 80 ? -4.141 7.305 -0.982 1 93.25 80 ASP A N 1
ATOM 667 C CA . ASP A 1 80 ? -4.656 7.145 -2.338 1 93.25 80 ASP A CA 1
ATOM 668 C C . ASP A 1 80 ? -3.701 7.746 -3.365 1 93.25 80 ASP A C 1
ATOM 670 O O . ASP A 1 80 ? -3.408 8.945 -3.32 1 93.25 80 ASP A O 1
ATOM 674 N N . GLU A 1 81 ? -3.244 6.898 -4.293 1 93.81 81 GLU A N 1
ATOM 675 C CA . GLU A 1 81 ? -2.361 7.297 -5.383 1 93.81 81 GLU A CA 1
ATOM 676 C C . GLU A 1 81 ? -2.959 6.93 -6.738 1 93.81 81 GLU A C 1
ATOM 678 O O . GLU A 1 81 ? -2.604 5.906 -7.324 1 93.81 81 GLU A O 1
ATOM 683 N N . PRO A 1 82 ? -3.699 7.91 -7.262 1 91.06 82 PRO A N 1
ATOM 684 C CA . PRO A 1 82 ? -4.477 7.59 -8.461 1 91.06 82 PRO A CA 1
ATOM 685 C C . PRO A 1 82 ? -3.596 7.293 -9.672 1 91.06 82 PRO A C 1
ATOM 687 O O . PRO A 1 82 ? -3.945 6.449 -10.5 1 91.06 82 PRO A O 1
ATOM 690 N N . GLU A 1 83 ? -2.455 8 -9.766 1 91.06 83 GLU A N 1
ATOM 691 C CA . GLU A 1 83 ? -1.579 7.785 -10.914 1 91.06 83 GLU A CA 1
ATOM 692 C C . GLU A 1 83 ? -0.994 6.375 -10.906 1 91.06 83 GLU A C 1
ATOM 694 O O . GLU A 1 83 ? -0.662 5.828 -11.953 1 91.06 83 GLU A O 1
ATOM 699 N N . LEU A 1 84 ? -0.945 5.863 -9.734 1 87.56 84 LEU A N 1
ATOM 700 C CA . LEU A 1 84 ? -0.437 4.504 -9.594 1 87.56 84 LEU A CA 1
ATOM 701 C C . LEU A 1 84 ? -1.583 3.5 -9.516 1 87.56 84 LEU A C 1
ATOM 703 O O . LEU A 1 84 ? -1.351 2.293 -9.422 1 87.56 84 LEU A O 1
ATOM 707 N N . GLU A 1 85 ? -2.75 4.012 -9.562 1 88.19 85 GLU A N 1
ATOM 708 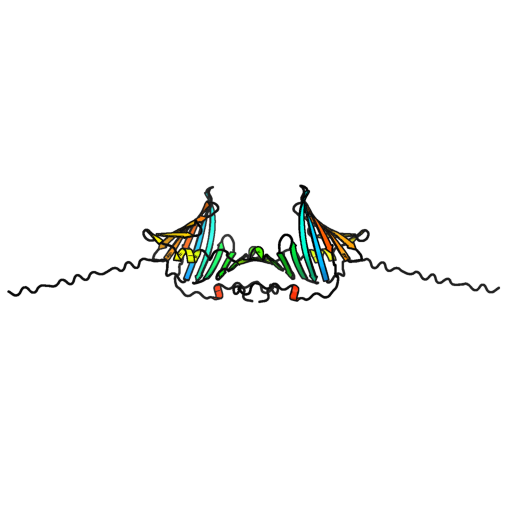C CA . GLU A 1 85 ? -3.936 3.18 -9.398 1 88.19 85 GLU A CA 1
ATOM 709 C C . G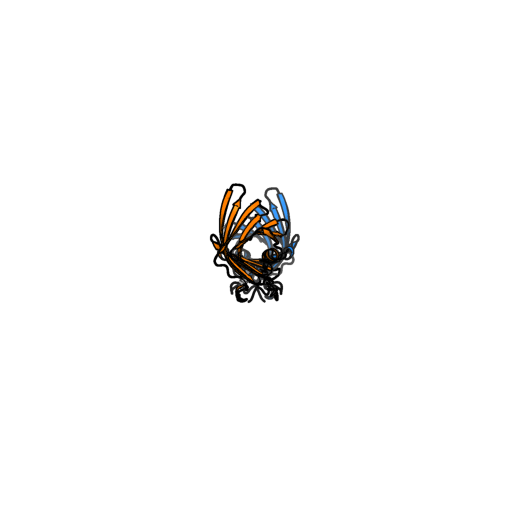LU A 1 85 ? -3.824 2.301 -8.156 1 88.19 85 GLU A C 1
ATOM 711 O O . GLU A 1 85 ? -4.047 1.09 -8.227 1 88.19 85 GLU A O 1
ATOM 716 N N . GLN A 1 86 ? -3.502 3.012 -7.082 1 90.19 86 GLN A N 1
ATOM 717 C CA . GLN A 1 86 ? -3.205 2.283 -5.852 1 90.19 86 GLN A CA 1
ATOM 718 C C . GLN A 1 86 ? -3.758 3.016 -4.633 1 90.19 86 GLN A C 1
ATOM 720 O O . GLN A 1 86 ? -3.719 4.246 -4.57 1 90.19 86 GLN A O 1
ATOM 725 N N . ALA A 1 87 ? -4.203 2.146 -3.674 1 90.56 87 ALA A N 1
ATOM 726 C CA . ALA A 1 87 ? -4.566 2.641 -2.346 1 90.56 87 ALA A CA 1
ATOM 727 C C . ALA A 1 87 ? -3.977 1.753 -1.253 1 90.56 87 ALA A C 1
ATOM 729 O O . ALA A 1 87 ? -3.975 0.525 -1.375 1 90.56 87 ALA A O 1
ATOM 730 N N . ILE A 1 88 ? -3.475 2.396 -0.262 1 91.19 88 ILE A N 1
ATOM 731 C CA . ILE A 1 88 ? -2.887 1.678 0.863 1 91.19 88 ILE A CA 1
ATOM 732 C C . ILE A 1 88 ? -3.699 1.947 2.129 1 91.19 88 ILE A C 1
ATOM 734 O O . ILE A 1 88 ? -3.941 3.104 2.482 1 91.19 88 ILE A O 1
ATOM 738 N N . LEU A 1 89 ? -4.117 0.963 2.762 1 89.44 89 LEU A N 1
ATOM 739 C CA . LEU A 1 89 ? -4.801 1.039 4.051 1 89.44 89 LEU A CA 1
ATOM 740 C C . LEU A 1 89 ? -3.883 0.571 5.176 1 89.44 89 LEU A C 1
ATOM 742 O O . LEU A 1 89 ? -3.291 -0.507 5.094 1 89.44 89 LEU A O 1
ATOM 746 N N . THR A 1 90 ? -3.783 1.445 6.207 1 89.06 90 THR A N 1
ATOM 747 C CA . THR A 1 90 ? -2.865 1.042 7.266 1 89.06 90 THR A CA 1
ATOM 748 C C . THR A 1 90 ? -3.311 1.605 8.609 1 89.06 90 THR A C 1
ATOM 750 O O . THR A 1 90 ? -3.99 2.631 8.664 1 89.06 90 THR A O 1
ATOM 753 N N . LYS A 1 91 ? -2.932 0.883 9.602 1 86.38 91 LYS A N 1
ATOM 754 C CA . LYS A 1 91 ? -3.113 1.391 10.953 1 86.38 91 LYS A CA 1
ATOM 755 C C . LYS A 1 91 ? -1.915 2.229 11.391 1 86.38 91 LYS A C 1
ATOM 757 O O . LYS A 1 91 ? -0.766 1.825 11.203 1 86.38 91 LYS A O 1
ATOM 762 N N . LEU A 1 92 ? -2.289 3.305 11.898 1 83.06 92 LEU A N 1
ATOM 763 C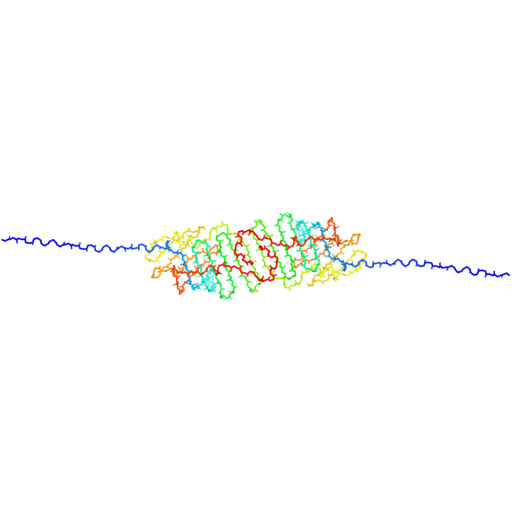 CA . LEU A 1 92 ? -1.222 4.176 12.383 1 83.06 92 LEU A CA 1
ATOM 764 C C . LEU A 1 92 ? -0.766 3.758 13.773 1 83.06 92 LEU A C 1
ATOM 766 O O . LEU A 1 92 ? -1.587 3.385 14.617 1 83.06 92 LEU A O 1
ATOM 770 N N . LYS A 1 93 ? 0.47 3.467 14 1 73.12 93 LYS A N 1
ATOM 771 C CA . LYS A 1 93 ? 0.971 3.08 15.312 1 73.12 93 LYS A CA 1
ATOM 772 C C . LYS A 1 93 ? 0.938 4.258 16.281 1 73.12 93 LYS A C 1
ATOM 774 O O . LYS A 1 93 ? 0.646 4.082 17.469 1 73.12 93 LYS A O 1
ATOM 779 N N . ASN A 1 94 ? 1.253 5.258 15.805 1 62.88 94 ASN A N 1
ATOM 780 C CA . ASN A 1 94 ? 1.213 6.441 16.656 1 62.88 94 ASN A CA 1
ATOM 781 C C . ASN A 1 94 ? 0.201 7.465 16.156 1 62.88 94 ASN A C 1
ATOM 783 O O . ASN A 1 94 ? 0.013 7.609 14.938 1 62.88 94 ASN A O 1
ATOM 787 N N . GLU A 1 95 ? -0.817 7.797 17.219 1 55.78 95 GLU A N 1
ATOM 788 C CA . GLU A 1 95 ? -1.824 8.797 16.906 1 55.78 95 GLU A CA 1
ATOM 789 C C . GLU A 1 95 ? -1.258 9.867 15.969 1 55.78 95 GLU A C 1
ATOM 791 O O . GLU A 1 95 ? -0.055 10.133 15.984 1 55.78 95 GLU A O 1
ATOM 796 N N . ILE A 1 96 ? -2.307 10.281 15.164 1 59.5 96 ILE A N 1
ATOM 797 C CA . ILE A 1 96 ? -2 11.227 14.109 1 59.5 96 ILE A CA 1
ATOM 798 C C . ILE A 1 96 ? -1.411 12.5 14.711 1 59.5 96 ILE A C 1
ATOM 800 O O . ILE A 1 96 ? -1.999 13.102 15.617 1 59.5 96 ILE A O 1
ATOM 804 N N . ASP A 1 97 ? -0.208 13 14.344 1 69.5 97 ASP A N 1
ATOM 805 C CA . ASP A 1 97 ? 0.823 13.938 14.773 1 69.5 97 ASP A CA 1
ATOM 806 C C . ASP A 1 97 ? 0.321 15.383 14.695 1 69.5 97 ASP A C 1
ATOM 808 O O . ASP A 1 97 ? 0.583 16.188 15.594 1 69.5 97 ASP A O 1
ATOM 812 N N . ILE A 1 98 ? -0.844 15.586 13.852 1 78.19 98 ILE A N 1
ATOM 813 C CA . ILE A 1 98 ? -0.974 17.016 13.641 1 78.19 98 ILE A CA 1
ATOM 814 C C . ILE A 1 98 ? -1.808 17.641 14.766 1 78.19 98 ILE A C 1
ATOM 816 O O . ILE A 1 98 ? -1.495 18.719 15.258 1 78.19 98 ILE A O 1
ATOM 820 N N . PHE A 1 99 ? -2.791 16.875 15.266 1 78.81 99 PHE A N 1
ATOM 821 C CA . PHE A 1 99 ? -3.586 17.406 16.375 1 78.81 99 PHE A CA 1
ATOM 822 C C . PHE A 1 99 ? -2.775 17.422 17.656 1 78.81 99 PHE A C 1
ATOM 824 O O . PHE A 1 99 ? -2.848 18.391 18.422 1 78.81 99 PHE A O 1
ATOM 831 N N . ASN A 1 100 ? -2.064 16.375 17.703 1 80.5 100 ASN A N 1
ATOM 832 C CA . ASN A 1 100 ? -1.204 16.328 18.891 1 80.5 100 ASN A CA 1
ATOM 833 C C . ASN A 1 100 ? -0.167 17.438 18.875 1 80.5 100 ASN A C 1
ATOM 835 O O . ASN A 1 100 ? 0.141 18.016 19.906 1 80.5 100 ASN A O 1
ATOM 839 N N . LEU A 1 101 ? 0.252 17.672 17.75 1 85.56 101 LEU A N 1
ATOM 840 C CA . LEU A 1 101 ? 1.218 18.75 17.578 1 85.56 101 LEU A CA 1
ATOM 841 C C . LEU A 1 101 ? 0.625 20.094 18 1 85.56 101 LEU A C 1
ATOM 843 O O . LEU A 1 101 ? 1.235 20.828 18.781 1 85.56 101 LEU A O 1
ATOM 847 N N . ILE A 1 102 ? -0.549 20.312 17.531 1 86.38 102 ILE A N 1
ATOM 848 C CA . ILE A 1 102 ? -1.209 21.594 17.781 1 86.38 102 ILE A CA 1
ATOM 849 C C . ILE A 1 102 ? -1.581 21.688 19.266 1 86.38 102 ILE A C 1
ATOM 851 O O . ILE A 1 102 ? -1.35 22.719 19.891 1 86.38 102 ILE A O 1
ATOM 855 N N . LYS A 1 103 ? -2.002 20.609 19.812 1 82.75 103 LYS A N 1
ATOM 856 C CA . LYS A 1 103 ? -2.461 20.609 21.203 1 82.75 103 LYS A CA 1
ATOM 857 C C . LYS A 1 103 ? -1.293 20.766 22.172 1 82.75 103 LYS A C 1
ATOM 859 O O . LYS A 1 103 ? -1.442 21.359 23.234 1 82.75 103 LYS A O 1
ATOM 864 N N . ASN A 1 104 ? -0.16 20.328 21.75 1 86.38 104 ASN A N 1
ATOM 865 C CA . ASN A 1 104 ? 0.98 20.297 22.656 1 86.38 104 ASN A CA 1
ATOM 866 C C . ASN A 1 104 ? 1.932 21.469 22.391 1 86.38 104 ASN A C 1
ATOM 868 O O . ASN A 1 104 ? 2.977 21.578 23.031 1 86.38 104 ASN A O 1
ATOM 872 N N . ALA A 1 105 ? 1.543 22.25 21.469 1 92 105 ALA A N 1
ATOM 873 C CA . ALA A 1 105 ? 2.412 23.375 21.125 1 92 105 ALA A CA 1
ATOM 874 C C . ALA A 1 105 ? 2.428 24.422 22.234 1 92 105 ALA A C 1
ATOM 876 O O . ALA A 1 105 ? 1.38 24.781 22.766 1 92 105 ALA A O 1
ATOM 877 N N . LYS A 1 106 ? 3.625 24.891 22.641 1 93.25 106 LYS A N 1
ATOM 878 C CA . LYS A 1 106 ? 3.82 25.922 23.656 1 93.25 106 LYS A CA 1
ATOM 879 C C . LYS A 1 106 ? 4.438 27.172 23.047 1 93.25 106 LYS A C 1
ATOM 881 O O . LYS A 1 106 ? 5.391 27.094 22.266 1 93.25 106 LYS A O 1
ATOM 886 N N . GLU A 1 107 ? 3.889 28.219 23.453 1 93.69 107 GLU A N 1
ATOM 887 C CA . GLU A 1 107 ? 4.43 29.484 22.938 1 93.69 107 GLU A CA 1
ATOM 888 C C . GLU A 1 107 ? 5.797 29.781 23.562 1 93.69 107 GLU A C 1
ATOM 890 O O . GLU A 1 107 ? 5.957 29.734 24.781 1 93.69 107 GLU A O 1
ATOM 895 N N . VAL A 1 108 ? 6.707 30.078 22.734 1 95.5 108 VAL A N 1
ATOM 896 C CA . VAL A 1 108 ? 8.055 30.328 23.219 1 95.5 108 VAL A CA 1
ATOM 897 C C . VAL A 1 108 ? 8.445 31.781 22.953 1 95.5 108 VAL A C 1
ATOM 899 O O . VAL A 1 108 ? 9.328 32.312 23.609 1 95.5 108 VAL A O 1
ATOM 902 N N . SER A 1 109 ? 7.91 32.375 21.969 1 94.88 109 SER A N 1
ATOM 903 C CA . SER A 1 109 ? 8.008 33.812 21.641 1 94.88 109 SER A CA 1
ATOM 904 C C . SER A 1 109 ? 6.773 34.281 20.891 1 94.88 109 SER A C 1
ATOM 906 O O . SER A 1 109 ? 5.871 33.5 20.594 1 94.88 109 SER A O 1
ATOM 908 N N . LYS A 1 110 ? 6.707 35.531 20.656 1 93.69 110 LYS A N 1
ATOM 909 C CA . LYS A 1 110 ? 5.52 36.094 20 1 93.69 110 LYS A CA 1
ATOM 910 C C . LYS A 1 110 ? 5.219 35.375 18.703 1 93.69 110 LYS A C 1
ATOM 912 O O . LYS A 1 110 ? 6.027 35.406 17.766 1 93.69 110 LYS A O 1
ATOM 917 N N . ASN A 1 111 ? 4.152 34.688 18.609 1 94.44 111 ASN A N 1
ATOM 918 C CA . ASN A 1 111 ? 3.613 34.031 17.422 1 94.44 111 ASN A CA 1
ATOM 919 C C . ASN A 1 111 ? 4.441 32.812 17.047 1 94.44 111 ASN A C 1
ATOM 921 O O . ASN A 1 111 ? 4.41 32.344 15.906 1 94.44 111 ASN A O 1
ATOM 925 N N . ARG A 1 112 ? 5.254 32.406 17.953 1 96.56 112 ARG A N 1
ATOM 926 C CA . ARG A 1 112 ? 6.051 31.203 17.719 1 96.56 112 ARG A CA 1
ATOM 927 C C . ARG A 1 112 ? 5.789 30.156 18.797 1 96.56 112 ARG A C 1
ATOM 929 O O . ARG A 1 112 ? 5.879 30.453 19.984 1 96.56 112 ARG A O 1
ATOM 936 N N . PHE A 1 113 ? 5.504 28.984 18.312 1 95.81 113 PHE A N 1
ATOM 937 C CA . PHE A 1 113 ? 5.223 27.844 19.203 1 95.81 113 PHE A CA 1
ATOM 938 C C . PHE A 1 113 ? 6.152 26.688 18.906 1 95.81 113 PHE A C 1
ATOM 940 O O . PHE A 1 113 ? 6.641 26.547 17.781 1 95.81 113 PHE A O 1
ATOM 947 N N . VAL A 1 114 ? 6.344 25.906 19.938 1 95.56 114 VAL A N 1
ATOM 948 C CA . VAL A 1 114 ? 7.184 24.734 19.766 1 95.56 114 VAL A CA 1
ATOM 949 C C . VAL A 1 114 ? 6.473 23.516 20.344 1 95.56 114 VAL A C 1
ATOM 951 O O . VAL A 1 114 ? 5.859 23.578 21.406 1 95.56 114 VAL A O 1
ATOM 954 N N . ALA A 1 115 ? 6.516 22.469 19.562 1 92.81 115 ALA A N 1
ATOM 955 C CA . ALA A 1 115 ? 6.008 21.172 20.016 1 92.81 115 ALA A CA 1
ATOM 956 C C . ALA A 1 115 ? 7.023 20.062 19.75 1 92.81 115 ALA A C 1
ATOM 958 O O . ALA A 1 115 ? 7.746 20.094 18.75 1 92.81 115 ALA A O 1
ATOM 959 N N . ASN A 1 116 ? 7.078 19.109 20.719 1 90.69 116 ASN A N 1
ATOM 960 C CA . ASN A 1 116 ? 7.922 17.922 20.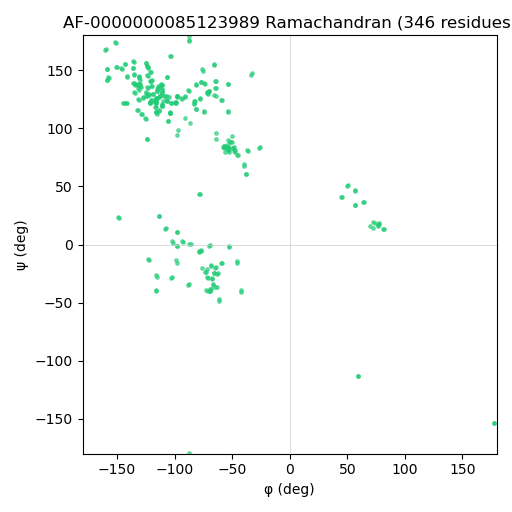562 1 90.69 116 ASN A CA 1
ATOM 961 C C . ASN A 1 116 ? 7.094 16.656 20.438 1 90.69 116 ASN A C 1
ATOM 963 O O . ASN A 1 116 ? 6.332 16.312 21.359 1 90.69 116 ASN A O 1
ATOM 967 N N . ILE A 1 117 ? 7.223 16.062 19.25 1 85.44 117 ILE A N 1
ATOM 968 C CA . ILE A 1 117 ? 6.516 14.805 19.016 1 85.44 117 ILE A CA 1
ATOM 969 C C . ILE A 1 117 ? 7.5 13.727 18.578 1 85.44 117 ILE A C 1
ATOM 971 O O . ILE A 1 117 ? 8.195 13.883 17.578 1 85.44 117 ILE A O 1
ATOM 975 N N . TYR A 1 118 ? 7.492 12.57 19.234 1 81.25 118 TYR A N 1
ATOM 976 C CA . TYR A 1 118 ? 8.352 11.43 18.906 1 81.25 118 TYR A CA 1
ATOM 977 C C . TYR A 1 118 ? 9.781 11.891 18.641 1 81.25 118 TYR A C 1
ATOM 979 O O . TYR A 1 118 ? 10.375 11.523 17.625 1 81.25 118 TYR A O 1
ATOM 987 N N . ASP A 1 119 ? 10.328 12.797 19.375 1 85.56 119 ASP A N 1
ATOM 988 C CA . ASP A 1 119 ? 11.711 13.266 19.391 1 85.56 119 ASP A CA 1
ATOM 989 C C . ASP A 1 119 ? 11.984 14.203 18.203 1 85.56 119 ASP A C 1
ATOM 991 O O . ASP A 1 119 ? 13.133 14.359 17.781 1 85.56 119 ASP A O 1
ATOM 995 N N . VAL A 1 120 ? 10.961 14.648 17.656 1 90.75 120 VAL A N 1
ATOM 996 C CA . VAL A 1 120 ? 11.094 15.664 16.609 1 90.75 120 VAL A CA 1
ATOM 997 C C . VAL A 1 120 ? 10.539 17 17.125 1 90.75 120 VAL A C 1
ATOM 999 O O . VAL A 1 120 ? 9.445 17.047 17.703 1 90.75 120 VAL A O 1
ATOM 1002 N N . LYS A 1 121 ? 11.352 18.016 16.922 1 94.44 121 LYS A N 1
ATOM 1003 C CA . LYS A 1 121 ? 10.93 19.359 17.312 1 94.44 121 LYS A CA 1
ATOM 1004 C C . LYS A 1 121 ? 10.227 20.078 16.172 1 94.44 121 LYS A C 1
ATOM 1006 O O . LYS A 1 121 ? 10.773 20.188 15.062 1 94.44 121 LYS A O 1
ATOM 1011 N N . TYR A 1 122 ? 9.023 20.594 16.438 1 96.12 122 TYR A N 1
ATOM 1012 C CA . TYR A 1 122 ? 8.242 21.344 15.469 1 96.12 122 TYR A CA 1
ATOM 1013 C C . TYR A 1 122 ? 8.125 22.812 15.867 1 96.12 122 TYR A C 1
ATOM 1015 O O . TYR A 1 122 ? 7.785 23.125 17.016 1 96.12 122 TYR A O 1
ATOM 1023 N N . ASN A 1 123 ? 8.445 23.703 14.953 1 96.81 123 ASN A N 1
ATOM 1024 C CA . ASN A 1 123 ? 8.195 25.125 15.117 1 96.81 123 ASN A CA 1
ATOM 1025 C C . ASN A 1 123 ? 6.934 25.562 14.375 1 96.81 123 ASN A C 1
ATOM 1027 O O . ASN A 1 123 ? 6.809 25.328 13.172 1 96.81 123 ASN A O 1
ATOM 1031 N N . LEU A 1 124 ? 6.102 26.078 15.125 1 96.44 124 LEU A N 1
ATOM 1032 C CA . LEU A 1 124 ? 4.879 26.609 14.523 1 96.44 124 LEU A CA 1
ATOM 1033 C C . LEU A 1 124 ? 4.852 28.141 14.602 1 96.44 124 LEU A C 1
ATOM 1035 O O . LEU A 1 124 ? 5.211 28.719 15.625 1 96.44 124 LEU A O 1
ATOM 1039 N N . PHE A 1 125 ? 4.441 28.734 13.531 1 96.81 125 PHE A N 1
ATOM 1040 C CA . PHE A 1 125 ? 4.324 30.188 13.469 1 96.81 125 PHE A CA 1
ATOM 1041 C C . PHE A 1 125 ? 2.895 30.594 13.148 1 96.81 125 PHE A C 1
ATOM 1043 O O . PHE A 1 125 ? 2.219 29.953 12.344 1 96.81 125 PHE A O 1
ATOM 1050 N N . THR A 1 126 ? 2.459 31.656 13.805 1 95.62 126 THR A N 1
ATOM 1051 C CA . THR A 1 126 ? 1.096 32.125 13.586 1 95.62 126 THR A CA 1
ATOM 1052 C C . THR A 1 126 ? 1.093 33.562 13.086 1 95.62 126 THR A C 1
ATOM 1054 O O . THR A 1 126 ? 2.049 34.312 13.305 1 95.62 126 THR A O 1
ATOM 1057 N N . LYS A 1 127 ? 0.141 33.844 12.312 1 94.19 127 LYS A N 1
ATOM 1058 C CA . LYS A 1 127 ? -0.216 35.188 11.875 1 94.19 127 LYS A CA 1
ATOM 1059 C C . LYS A 1 127 ? -1.711 35.469 12.047 1 94.19 127 LYS A C 1
ATOM 1061 O O . LYS A 1 127 ? -2.537 34.656 11.594 1 94.19 127 LYS A O 1
ATOM 1066 N N . ASP A 1 128 ? -2.119 36.562 12.789 1 91.56 128 ASP A N 1
ATOM 1067 C CA . ASP A 1 128 ? -3.516 36.875 13.078 1 91.56 128 ASP A CA 1
ATOM 1068 C C . ASP A 1 128 ? -4.203 35.688 13.773 1 91.56 128 ASP A C 1
ATOM 1070 O O . ASP A 1 128 ? -5.316 35.312 13.406 1 91.56 128 ASP A O 1
ATOM 1074 N N . ASN A 1 129 ? -3.395 35 14.594 1 88.31 129 ASN A N 1
ATOM 1075 C CA . ASN A 1 129 ? -3.873 33.938 15.453 1 88.31 129 ASN A CA 1
ATOM 1076 C C . ASN A 1 129 ? -4.191 32.656 14.648 1 88.31 129 ASN A C 1
ATOM 1078 O O . ASN A 1 129 ? -4.953 31.812 15.094 1 88.31 129 ASN A O 1
ATOM 1082 N N . LYS A 1 130 ? -3.656 32.594 13.469 1 93.62 130 LYS A N 1
ATOM 1083 C CA . LYS A 1 130 ? -3.783 31.391 12.633 1 93.62 130 LYS A CA 1
ATOM 1084 C C . LYS A 1 130 ? -2.414 30.797 12.312 1 93.62 130 LYS A C 1
ATOM 1086 O O . LYS A 1 130 ? -1.456 31.531 12.062 1 93.62 130 LYS A O 1
ATOM 1091 N N . ILE A 1 131 ? -2.383 29.5 12.32 1 95.25 131 ILE A N 1
ATOM 1092 C CA . ILE A 1 131 ? -1.122 28.875 11.953 1 95.25 131 ILE A CA 1
ATOM 1093 C C . ILE A 1 131 ? -0.8 29.172 10.492 1 95.25 131 ILE A C 1
ATOM 1095 O O . ILE A 1 131 ? -1.63 28.953 9.602 1 95.25 131 ILE A O 1
ATOM 1099 N N . ASN A 1 132 ? 0.388 29.656 10.281 1 96.69 132 ASN A N 1
ATOM 1100 C CA . ASN A 1 132 ? 0.71 29.984 8.891 1 96.69 132 ASN A CA 1
ATOM 1101 C C . ASN A 1 132 ? 1.957 29.25 8.422 1 96.69 132 ASN A C 1
ATOM 1103 O O . ASN A 1 132 ? 2.227 29.172 7.219 1 96.69 132 ASN A O 1
ATOM 1107 N N . LYS A 1 133 ? 2.668 28.672 9.367 1 97.94 133 LYS A N 1
ATOM 1108 C CA . LYS A 1 133 ? 3.898 27.984 8.977 1 97.94 133 LYS A CA 1
ATOM 1109 C C . LYS A 1 133 ? 4.309 26.953 10.016 1 97.94 133 LYS A C 1
ATOM 1111 O O . LYS A 1 133 ? 4.16 27.172 11.219 1 97.94 133 LYS A O 1
ATOM 1116 N N . ILE A 1 134 ? 4.859 25.828 9.516 1 96.81 134 ILE A N 1
ATOM 1117 C CA . ILE A 1 134 ? 5.445 24.797 10.359 1 96.81 134 ILE A CA 1
ATOM 1118 C C . ILE A 1 134 ? 6.824 24.406 9.82 1 96.81 134 ILE A C 1
ATOM 1120 O O . ILE A 1 134 ? 7.008 24.266 8.609 1 96.81 134 ILE A O 1
ATOM 1124 N N . GLU A 1 135 ? 7.73 24.266 10.758 1 97.88 135 GLU A N 1
ATOM 1125 C CA . GLU A 1 135 ? 9.086 23.859 10.398 1 97.88 135 GLU A CA 1
ATOM 1126 C C . GLU A 1 135 ? 9.562 22.688 11.273 1 97.88 135 GLU A C 1
ATOM 1128 O O . GLU A 1 135 ? 9.305 22.672 12.477 1 97.88 135 GLU A O 1
ATOM 1133 N N . TYR A 1 136 ? 10.227 21.75 10.555 1 96.38 136 TYR A N 1
ATOM 1134 C CA . TYR A 1 136 ? 10.82 20.656 11.312 1 96.38 136 TYR A CA 1
ATOM 1135 C C . TYR A 1 136 ? 11.906 19.969 10.5 1 96.38 136 TYR A C 1
ATOM 1137 O O . TYR A 1 136 ? 12.086 20.25 9.312 1 96.38 136 TYR A O 1
ATOM 1145 N N . LYS A 1 137 ? 12.641 19.156 11.234 1 96.12 137 LYS A N 1
ATOM 1146 C CA . LYS A 1 137 ? 13.617 18.266 10.602 1 96.12 137 LYS A CA 1
ATOM 1147 C C . LYS A 1 137 ? 13.148 16.812 10.648 1 96.12 137 LYS A C 1
ATOM 1149 O O . LYS A 1 137 ? 12.781 16.312 11.711 1 96.12 137 LYS A O 1
ATOM 1154 N N . ASP A 1 138 ? 13.156 16.172 9.43 1 93 138 ASP A N 1
ATOM 1155 C CA . ASP A 1 138 ? 12.641 14.797 9.43 1 93 138 ASP A CA 1
ATOM 1156 C C . ASP A 1 138 ? 13.75 13.797 9.758 1 93 138 ASP A C 1
ATOM 1158 O O . ASP A 1 138 ? 14.883 14.188 10.047 1 93 138 ASP A O 1
ATOM 1162 N N . ALA A 1 139 ? 13.414 12.523 9.781 1 89.56 139 ALA A N 1
ATOM 1163 C CA . ALA A 1 139 ? 14.336 11.461 10.188 1 89.56 139 ALA A CA 1
ATOM 1164 C C . ALA A 1 139 ? 15.508 11.352 9.219 1 89.56 139 ALA A C 1
ATOM 1166 O O . ALA A 1 139 ? 16.562 10.828 9.57 1 89.56 139 ALA A O 1
ATOM 1167 N N . LEU A 1 140 ? 15.352 11.859 8.016 1 91.88 140 LEU A N 1
ATOM 1168 C CA . LEU A 1 140 ? 16.391 11.812 6.996 1 91.88 140 LEU A CA 1
ATOM 1169 C C . LEU A 1 140 ? 17.25 13.078 7.023 1 91.88 140 LEU A C 1
ATOM 1171 O O . LEU A 1 140 ? 18.078 13.297 6.133 1 91.88 140 LEU A O 1
ATOM 1175 N N . GLU A 1 141 ? 16.891 13.883 7.969 1 94.88 141 GLU A N 1
ATOM 1176 C CA . GLU A 1 141 ? 17.641 15.109 8.219 1 94.88 141 GLU A CA 1
ATOM 1177 C C . GLU A 1 141 ? 17.297 16.188 7.199 1 94.88 141 GLU A C 1
ATOM 1179 O O . GLU A 1 141 ? 18.047 17.141 7.008 1 94.88 141 GLU A O 1
ATOM 1184 N N . ASN A 1 142 ? 16.188 15.984 6.555 1 96.94 142 ASN A N 1
ATOM 1185 C CA . ASN A 1 142 ? 15.695 17.047 5.688 1 96.94 142 ASN A CA 1
ATOM 1186 C C . ASN A 1 142 ? 15.039 18.156 6.492 1 96.94 142 ASN A C 1
ATOM 1188 O O . ASN A 1 142 ? 14.336 17.891 7.465 1 96.94 142 ASN A O 1
ATOM 1192 N N . ASN A 1 143 ? 15.328 19.391 6.031 1 98 143 ASN A N 1
ATOM 1193 C CA . ASN A 1 143 ? 14.547 20.5 6.566 1 98 143 ASN A CA 1
ATOM 1194 C C . ASN A 1 143 ? 13.219 20.656 5.836 1 98 143 ASN A C 1
ATOM 1196 O O . ASN A 1 143 ? 13.188 20.844 4.617 1 98 143 ASN A O 1
ATOM 1200 N N . VAL A 1 144 ? 12.164 20.578 6.59 1 97.88 144 VAL A N 1
ATOM 1201 C CA . VAL A 1 144 ? 10.836 20.656 5.992 1 97.88 144 VAL A CA 1
ATOM 1202 C C . VAL A 1 144 ? 10.141 21.938 6.457 1 97.88 144 VAL A C 1
ATOM 1204 O O . VAL A 1 144 ? 10.102 22.234 7.656 1 97.88 144 VAL A O 1
ATOM 1207 N N . THR A 1 145 ? 9.664 22.734 5.523 1 98.56 145 THR A N 1
ATOM 1208 C CA . THR A 1 145 ? 8.859 23.922 5.801 1 98.56 145 THR A CA 1
ATOM 1209 C C . THR A 1 145 ? 7.5 23.828 5.113 1 98.56 145 THR A C 1
ATOM 1211 O O . THR A 1 145 ? 7.422 23.656 3.896 1 98.56 145 THR A O 1
ATOM 1214 N N . ILE A 1 146 ? 6.523 23.906 5.898 1 98.31 146 ILE A N 1
ATOM 1215 C CA . ILE A 1 146 ? 5.164 23.938 5.367 1 98.31 146 ILE A CA 1
ATOM 1216 C C . ILE A 1 146 ? 4.555 25.312 5.582 1 98.31 146 ILE A C 1
ATOM 1218 O O . ILE A 1 146 ? 4.438 25.781 6.719 1 98.31 146 ILE A O 1
ATOM 1222 N N . THR A 1 147 ? 4.176 25.953 4.5 1 98.69 147 THR A N 1
ATOM 1223 C CA . THR A 1 147 ? 3.527 27.266 4.566 1 98.69 147 THR A CA 1
ATOM 1224 C C . THR A 1 147 ? 2.062 27.156 4.15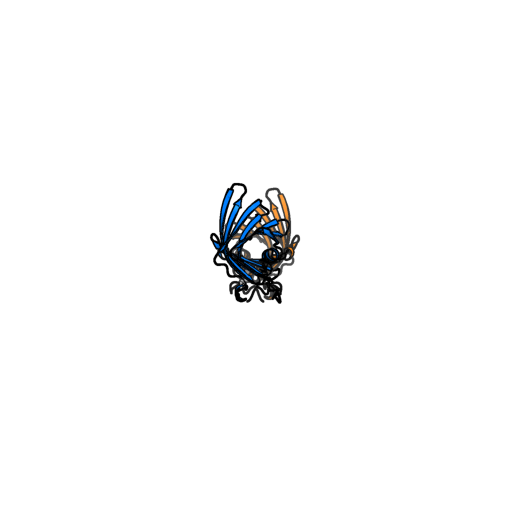6 1 98.69 147 THR A C 1
ATOM 1226 O O . THR A 1 147 ? 1.735 26.531 3.146 1 98.69 147 THR A O 1
ATOM 1229 N N . PHE A 1 148 ? 1.258 27.781 4.961 1 98.38 148 PHE A N 1
ATOM 1230 C CA . PHE A 1 148 ? -0.176 27.719 4.707 1 98.38 148 PHE A CA 1
ATOM 1231 C C . PHE A 1 148 ? -0.696 29.031 4.164 1 98.38 148 PHE A C 1
ATOM 1233 O O . PHE A 1 148 ? -0.196 30.109 4.527 1 98.38 148 PHE A O 1
ATOM 1240 N N . SER A 1 149 ? -1.638 28.953 3.285 1 98.31 149 SER A N 1
ATOM 1241 C CA . SER A 1 149 ? -2.342 30.125 2.75 1 98.31 149 SER A CA 1
ATOM 1242 C C . SER A 1 149 ? -3.846 29.875 2.684 1 98.31 149 SER A C 1
ATOM 1244 O O . SER A 1 149 ? -4.297 28.734 2.787 1 98.31 149 SER A O 1
ATOM 1246 N N . ASN A 1 150 ? -4.648 30.984 2.666 1 98.06 150 ASN A N 1
ATOM 1247 C CA . ASN A 1 150 ? -6.105 30.891 2.637 1 98.06 150 ASN A CA 1
ATOM 1248 C C . ASN A 1 150 ? -6.641 30.078 3.805 1 98.06 150 ASN A C 1
ATOM 1250 O O . ASN A 1 150 ? -7.484 29.188 3.613 1 98.06 150 ASN A O 1
ATOM 1254 N N . VAL A 1 151 ? -6.113 30.391 4.965 1 97.5 151 VAL A N 1
ATOM 1255 C CA . VAL A 1 151 ? -6.371 29.594 6.16 1 97.5 151 VAL A CA 1
ATOM 1256 C C . VAL A 1 151 ? -7.754 29.922 6.715 1 97.5 151 VAL A C 1
ATOM 1258 O O . VAL A 1 151 ? -8.086 31.094 6.922 1 97.5 151 VAL A O 1
ATOM 1261 N N . LYS A 1 152 ? -8.555 28.953 6.891 1 96.38 152 LYS A N 1
ATOM 1262 C CA . LYS A 1 152 ? -9.805 29.016 7.637 1 96.38 152 LYS A CA 1
ATOM 1263 C C . LYS A 1 152 ? -9.758 28.125 8.867 1 96.38 152 LYS A C 1
ATOM 1265 O O . LYS A 1 152 ? -9.562 26.906 8.75 1 96.38 152 LYS A O 1
ATOM 1270 N N . GLN A 1 153 ? -9.875 28.703 9.984 1 94.31 153 GLN A N 1
ATOM 1271 C CA . GLN A 1 153 ? -9.812 27.969 11.25 1 94.31 153 GLN A CA 1
ATOM 1272 C C . GLN A 1 153 ? -11.172 27.953 11.945 1 94.31 153 GLN A C 1
ATOM 1274 O O . GLN A 1 153 ? -11.875 28.969 11.953 1 94.31 153 GLN A O 1
ATOM 1279 N N . ASN A 1 154 ? -11.531 26.828 12.461 1 94.25 154 ASN A N 1
ATOM 1280 C CA . ASN A 1 154 ? -12.734 26.656 13.273 1 94.25 154 ASN A CA 1
ATOM 1281 C C . ASN A 1 154 ? -13.992 26.922 12.461 1 94.25 154 ASN A C 1
ATOM 1283 O O . ASN A 1 154 ? -14.914 27.594 12.938 1 94.25 154 ASN A O 1
ATOM 1287 N N . THR A 1 155 ? -13.93 26.531 11.242 1 94.69 155 THR A N 1
ATOM 1288 C CA . THR A 1 155 ? -15.109 26.562 10.383 1 94.69 155 THR A CA 1
ATOM 1289 C C . THR A 1 155 ? -15.688 25.156 10.211 1 94.69 155 THR A C 1
ATOM 1291 O O . THR A 1 155 ? -15.023 24.172 10.516 1 94.69 155 THR A O 1
ATOM 1294 N N . ASP A 1 156 ? -16.875 25.141 9.797 1 95 156 ASP A N 1
ATOM 1295 C CA . ASP A 1 156 ? -17.516 23.859 9.562 1 95 156 ASP A CA 1
ATOM 1296 C C . ASP A 1 156 ? -16.922 23.156 8.344 1 95 156 ASP A C 1
ATOM 1298 O O . ASP A 1 156 ? -16.703 23.781 7.305 1 95 156 ASP A O 1
ATOM 1302 N N . ILE A 1 157 ? -16.609 21.938 8.5 1 95.75 157 ILE A N 1
ATOM 1303 C CA . ILE A 1 157 ? -16.125 21.109 7.41 1 95.75 157 ILE A CA 1
ATOM 1304 C C . ILE A 1 157 ? -17 19.859 7.289 1 95.75 157 ILE A C 1
ATOM 1306 O O . ILE A 1 157 ? -17.25 19.172 8.281 1 95.75 157 ILE A O 1
ATOM 1310 N N . ASP A 1 158 ? -17.438 19.562 6.082 1 92.38 158 ASP A N 1
ATOM 1311 C CA . ASP A 1 158 ? -18.297 18.422 5.809 1 92.38 158 ASP A CA 1
ATOM 1312 C C . ASP A 1 158 ? -17.578 17.109 6.098 1 92.38 158 ASP A C 1
ATOM 1314 O O . ASP A 1 158 ? -16.469 16.891 5.613 1 92.38 158 ASP A O 1
ATOM 1318 N N . ASP A 1 159 ? -18.25 16.25 6.75 1 88.38 159 ASP A N 1
ATOM 1319 C CA . ASP A 1 159 ? -17.672 14.953 7.102 1 88.38 159 ASP A CA 1
ATOM 1320 C C . ASP A 1 159 ? -17.438 14.102 5.855 1 88.38 159 ASP A C 1
ATOM 1322 O O . ASP A 1 159 ? -16.562 13.227 5.852 1 88.38 159 ASP A O 1
ATOM 1326 N N . GLY A 1 160 ? -18.234 14.312 4.859 1 87.69 160 GLY A N 1
ATOM 1327 C CA . GLY A 1 160 ? -18.141 13.555 3.617 1 87.69 160 GLY A CA 1
ATOM 1328 C C . GLY A 1 160 ? -16.797 13.703 2.93 1 87.69 160 GLY A C 1
ATOM 1329 O O . GLY A 1 160 ? -16.391 12.836 2.156 1 87.69 160 GLY A O 1
ATOM 1330 N N . LEU A 1 161 ? -16.016 14.68 3.311 1 90.56 161 LEU A N 1
ATOM 1331 C CA . LEU A 1 161 ? -14.727 14.945 2.697 1 90.56 161 LEU A CA 1
ATOM 1332 C C . LEU A 1 161 ? -13.703 13.891 3.119 1 90.56 161 LEU A C 1
ATOM 1334 O O . LEU A 1 161 ? -12.703 13.68 2.43 1 90.56 161 LEU A O 1
ATOM 1338 N N . PHE A 1 162 ? -14.016 13.289 4.293 1 90.5 162 PHE A N 1
ATOM 1339 C CA . PHE A 1 162 ? -13 12.414 4.871 1 90.5 162 PHE A CA 1
ATOM 1340 C C . PHE A 1 162 ? -13.297 10.953 4.535 1 90.5 162 PHE A C 1
ATOM 1342 O O . PHE A 1 162 ? -12.633 10.047 5.043 1 90.5 162 PHE A O 1
ATOM 1349 N N . LYS A 1 163 ? -14.203 10.742 3.67 1 83.44 163 LYS A N 1
ATOM 1350 C CA . LYS A 1 163 ? -14.547 9.391 3.225 1 83.44 163 LYS A CA 1
ATOM 1351 C C . LYS A 1 163 ? -13.844 9.055 1.911 1 83.44 163 LYS A C 1
ATOM 1353 O O . LYS A 1 163 ? -13.867 9.844 0.968 1 83.44 163 LYS A O 1
ATOM 1358 N N . PHE A 1 164 ? -13.172 7.844 2.029 1 83.31 164 PHE A N 1
ATOM 1359 C CA . PHE A 1 164 ? -12.516 7.375 0.814 1 83.31 164 PHE A CA 1
ATOM 1360 C C . PHE A 1 164 ? -13.422 6.414 0.049 1 83.31 164 PHE A C 1
ATOM 1362 O O . PHE A 1 164 ? -13.945 5.457 0.62 1 83.31 164 PHE A O 1
ATOM 1369 N N . LEU A 1 165 ? -13.664 6.707 -1.232 1 73.38 165 LEU A N 1
ATOM 1370 C CA . LEU A 1 165 ? -14.445 5.816 -2.086 1 73.38 165 LEU A CA 1
ATOM 1371 C C . LEU A 1 165 ? -13.539 5.078 -3.066 1 73.38 165 LEU A C 1
ATOM 1373 O O . LEU A 1 165 ? -12.945 5.695 -3.955 1 73.38 165 LEU A O 1
ATOM 1377 N N . PRO A 1 166 ? -13.391 3.764 -2.713 1 70.62 166 PRO A N 1
ATOM 1378 C CA . PRO A 1 166 ? -12.648 3.031 -3.742 1 70.62 166 PRO A CA 1
ATOM 1379 C C . PRO A 1 166 ? -13.414 2.928 -5.059 1 70.62 166 PRO A C 1
ATOM 1381 O O . PRO A 1 166 ? -14.633 3.104 -5.086 1 70.62 166 PRO A O 1
ATOM 1384 N N . PRO A 1 167 ? -12.617 2.758 -6.133 1 64.19 167 PRO A N 1
ATOM 1385 C CA . PRO A 1 167 ? -13.336 2.598 -7.398 1 64.19 167 PRO A CA 1
ATOM 1386 C C . PRO A 1 167 ? -14.383 1.482 -7.344 1 64.19 167 PRO A C 1
ATOM 1388 O O . PRO A 1 167 ? -14.234 0.532 -6.574 1 64.19 167 PRO A O 1
ATOM 1391 N N . GLU A 1 168 ? -15.547 1.746 -7.93 1 59.12 168 GLU A N 1
ATOM 1392 C CA . GLU A 1 168 ? -16.703 0.859 -7.934 1 59.12 168 GLU A CA 1
ATOM 1393 C C . GL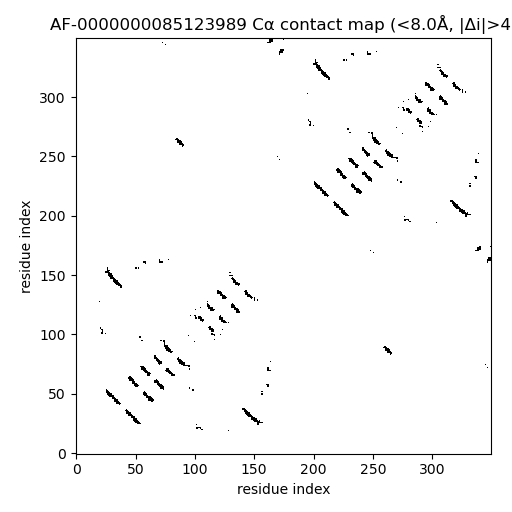U A 1 168 ? -16.297 -0.588 -8.18 1 59.12 168 GLU A C 1
ATOM 1395 O O . GLU A 1 168 ? -16.875 -1.513 -7.609 1 59.12 168 GLU A O 1
ATOM 1400 N N . ASN A 1 169 ? -15.422 -0.716 -9.047 1 55.66 169 ASN A N 1
ATOM 1401 C CA . ASN A 1 169 ? -15.078 -2.074 -9.453 1 55.66 169 ASN A CA 1
ATOM 1402 C C . ASN A 1 169 ? -14.359 -2.83 -8.336 1 55.66 169 ASN A C 1
ATOM 1404 O O . ASN A 1 169 ? -13.945 -3.975 -8.523 1 55.66 169 ASN A O 1
ATOM 1408 N N . TYR A 1 170 ? -14.195 -2.113 -7.285 1 58.59 170 TYR A N 1
ATOM 1409 C CA . TYR A 1 170 ? -13.617 -2.844 -6.164 1 58.59 170 TYR A CA 1
ATOM 1410 C C . TYR A 1 170 ? -14.672 -3.695 -5.469 1 58.59 170 TYR A C 1
ATOM 1412 O O . TYR A 1 170 ? -14.922 -3.529 -4.27 1 58.59 170 TYR A O 1
ATOM 1420 N N . ASP A 1 171 ? -15.484 -4.359 -6.289 1 57.56 171 ASP A N 1
ATOM 1421 C CA . ASP A 1 171 ? -16.438 -5.316 -5.719 1 57.56 171 ASP A CA 1
ATOM 1422 C C . ASP A 1 171 ? -15.758 -6.203 -4.676 1 57.56 171 ASP A C 1
ATOM 1424 O O . ASP A 1 171 ? -16.438 -6.93 -3.943 1 57.56 171 ASP A O 1
ATOM 1428 N N . ILE A 1 172 ? -14.438 -6.227 -4.66 1 55.84 172 ILE A N 1
ATOM 1429 C CA . ILE A 1 172 ? -13.688 -7.148 -3.82 1 55.84 172 ILE A CA 1
ATOM 1430 C C . ILE A 1 172 ? -13.797 -6.723 -2.357 1 55.84 172 ILE A C 1
ATOM 1432 O O . ILE A 1 172 ? -13.617 -7.543 -1.451 1 55.84 172 ILE A O 1
ATOM 1436 N N . ILE A 1 173 ? -14.141 -5.414 -2.229 1 57.12 173 ILE A N 1
ATOM 1437 C CA . ILE A 1 173 ? -14.211 -5 -0.833 1 57.12 173 ILE A CA 1
ATOM 1438 C C . ILE A 1 173 ? -15.664 -5.031 -0.361 1 57.12 173 ILE A C 1
ATOM 1440 O O . ILE A 1 173 ? -16.562 -4.527 -1.047 1 57.12 173 ILE A O 1
ATOM 1444 N N . ARG A 1 174 ? -16.109 -6.004 0.193 1 53.34 174 ARG A N 1
ATOM 1445 C CA . ARG A 1 174 ? -17.484 -5.953 0.676 1 53.34 174 ARG A CA 1
ATOM 1446 C C . ARG A 1 174 ? -17.547 -5.352 2.074 1 53.34 174 ARG A C 1
ATOM 1448 O O . ARG A 1 174 ? -16.703 -5.629 2.918 1 53.34 174 ARG A O 1
ATOM 1455 N N . LYS A 1 175 ? -18 -4.09 2.127 1 41.44 175 LYS A N 1
ATOM 1456 C CA . LYS A 1 175 ? -18.516 -3.742 3.451 1 41.44 175 LYS A CA 1
ATOM 1457 C C . LYS A 1 175 ? -19.891 -4.348 3.688 1 41.44 175 LYS A C 1
ATOM 1459 O O . LYS A 1 175 ? -20.656 -4.539 2.742 1 41.44 175 LYS A O 1
ATOM 1464 N N . MET B 1 1 ? -15.773 -77.125 -50.844 1 29.92 1 MET B N 1
ATOM 1465 C CA . MET B 1 1 ? -14.586 -76.562 -50.219 1 29.92 1 MET B CA 1
ATOM 1466 C C . MET B 1 1 ? -14.781 -75.062 -50 1 29.92 1 MET B C 1
ATOM 1468 O O . MET B 1 1 ? -14.383 -74.25 -50.844 1 29.92 1 MET B O 1
ATOM 1472 N N . PHE B 1 2 ? -16.031 -74.625 -49.531 1 35.03 2 PHE B N 1
ATOM 1473 C CA . PHE B 1 2 ? -16.406 -73.25 -49.312 1 35.03 2 PHE B CA 1
ATOM 1474 C C . PHE B 1 2 ? -15.547 -72.625 -48.188 1 35.03 2 PHE B C 1
ATOM 1476 O O . PHE B 1 2 ? -15.438 -73.188 -47.094 1 35.03 2 PHE B O 1
ATOM 1483 N N . TYR B 1 3 ? -14.477 -71.938 -48.562 1 25.45 3 TYR B N 1
ATOM 1484 C CA . TYR B 1 3 ? -13.57 -71.125 -47.781 1 25.45 3 TYR B CA 1
ATOM 1485 C C . TYR B 1 3 ? -14.336 -70 -47.031 1 25.45 3 TYR B C 1
ATOM 1487 O O . TYR B 1 3 ? -15.039 -69.188 -47.625 1 25.45 3 TYR B O 1
ATOM 1495 N N . LYS B 1 4 ? -14.891 -70.375 -45.781 1 37.16 4 LYS B N 1
ATOM 1496 C CA . LYS B 1 4 ? -15.367 -69.375 -44.812 1 37.16 4 LYS B CA 1
ATOM 1497 C C . LYS B 1 4 ? -14.344 -68.25 -44.594 1 37.16 4 LYS B C 1
ATOM 1499 O O . LYS B 1 4 ? -13.242 -68.562 -44.094 1 37.16 4 LYS B O 1
ATOM 1504 N N . ALA B 1 5 ? -14.266 -67.188 -45.5 1 32.69 5 ALA B N 1
ATOM 1505 C CA . ALA B 1 5 ? -13.484 -66 -45.25 1 32.69 5 ALA B CA 1
ATOM 1506 C C . ALA B 1 5 ? -13.789 -65.375 -43.906 1 32.69 5 ALA B C 1
ATOM 1508 O O . ALA B 1 5 ? -14.953 -65.125 -43.562 1 32.69 5 ALA B O 1
ATOM 1509 N N . ILE B 1 6 ? -13.086 -65.812 -42.875 1 36.5 6 ILE B N 1
ATOM 1510 C CA . ILE B 1 6 ? -13.086 -65.188 -41.562 1 36.5 6 ILE B CA 1
ATOM 1511 C C . ILE B 1 6 ? -12.68 -63.719 -41.625 1 36.5 6 ILE B C 1
ATOM 1513 O O . ILE B 1 6 ? -11.57 -63.406 -42.094 1 36.5 6 ILE B O 1
ATOM 1517 N N . PHE B 1 7 ? -13.609 -62.812 -41.906 1 34.56 7 PHE B N 1
ATOM 1518 C CA . PHE B 1 7 ? -13.336 -61.375 -41.781 1 34.56 7 PHE B CA 1
ATOM 1519 C C . PHE B 1 7 ? -12.883 -61.031 -40.375 1 34.56 7 PHE B C 1
ATOM 1521 O O . PHE B 1 7 ? -13.641 -61.219 -39.406 1 34.56 7 PHE B O 1
ATOM 1528 N N . VAL B 1 8 ? -11.602 -61.188 -40 1 35.75 8 VAL B N 1
ATOM 1529 C CA . VAL B 1 8 ? -10.984 -60.656 -38.781 1 35.75 8 VAL B CA 1
ATOM 1530 C C . VAL B 1 8 ? -11.234 -59.156 -38.688 1 35.75 8 VAL B C 1
ATOM 1532 O O . VAL B 1 8 ? -10.711 -58.375 -39.5 1 35.75 8 VAL B O 1
ATOM 1535 N N . VAL B 1 9 ? -12.414 -58.688 -38.25 1 36.91 9 VAL B N 1
ATOM 1536 C CA . VAL B 1 9 ? -12.625 -57.281 -37.875 1 36.91 9 VAL B CA 1
ATOM 1537 C C . VAL B 1 9 ? -11.594 -56.875 -36.844 1 36.91 9 VAL B C 1
ATOM 1539 O O . VAL B 1 9 ? -11.578 -57.406 -35.719 1 36.91 9 VAL B O 1
ATOM 1542 N N . MET B 1 10 ? -10.391 -56.438 -37.25 1 39.19 10 MET B N 1
ATOM 1543 C CA . MET B 1 10 ? -9.422 -55.75 -36.406 1 39.19 10 MET B CA 1
ATOM 1544 C C . MET B 1 10 ? -10.062 -54.562 -35.688 1 39.19 10 MET B C 1
ATOM 1546 O O . MET B 1 10 ? -10.508 -53.594 -36.312 1 39.19 10 MET B O 1
ATOM 1550 N N . PHE B 1 11 ? -10.68 -54.719 -34.469 1 39.84 11 PHE B N 1
ATOM 1551 C CA . PHE B 1 11 ? -11.078 -53.656 -33.562 1 39.84 11 PHE B CA 1
ATOM 1552 C C . PHE B 1 11 ? -9.891 -52.75 -33.25 1 39.84 11 PHE B C 1
ATOM 1554 O O . PHE B 1 11 ? -8.953 -53.156 -32.562 1 39.84 11 PHE B O 1
ATOM 1561 N N . VAL B 1 12 ? -9.5 -51.75 -3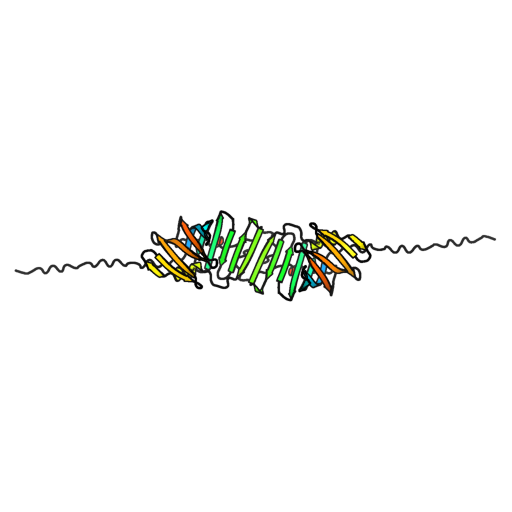4.125 1 42.09 12 VAL B N 1
ATOM 1562 C CA . VAL B 1 12 ? -8.586 -50.656 -33.812 1 42.09 12 VAL B CA 1
ATOM 1563 C C . VAL B 1 12 ? -9.086 -49.906 -32.562 1 42.09 12 VAL B C 1
ATOM 1565 O O . VAL B 1 12 ? -10.133 -49.25 -32.625 1 42.09 12 VAL B O 1
ATOM 1568 N N . LEU B 1 13 ? -8.82 -50.312 -31.312 1 42.16 13 LEU B N 1
ATOM 1569 C CA . LEU B 1 13 ? -8.922 -49.5 -30.109 1 42.16 13 LEU B CA 1
ATOM 1570 C C . LEU B 1 13 ? -8.219 -48.156 -30.297 1 42.16 13 LEU B C 1
ATOM 1572 O O . LEU B 1 13 ? -6.992 -48.094 -30.391 1 42.16 13 LEU B O 1
ATOM 1576 N N . SER B 1 14 ? -8.781 -47.188 -30.922 1 40.84 14 SER B N 1
ATOM 1577 C CA . SER B 1 14 ? -8.297 -45.812 -30.906 1 40.84 14 SER B CA 1
ATOM 1578 C C . SER B 1 14 ? -8.117 -45.312 -29.484 1 40.84 14 SER B C 1
ATOM 1580 O O . SER B 1 14 ? -9.086 -45.219 -28.719 1 40.84 14 SER B O 1
ATOM 1582 N N . VAL B 1 15 ? -7.047 -45.562 -28.766 1 42.34 15 VAL B N 1
ATOM 1583 C CA . VAL B 1 15 ? -6.684 -44.812 -27.594 1 42.34 15 VAL B CA 1
ATOM 1584 C C . VAL B 1 15 ? -6.75 -43.312 -27.906 1 42.34 15 VAL B C 1
ATOM 1586 O O . VAL B 1 15 ? -6.031 -42.812 -28.781 1 42.34 15 VAL B O 1
ATOM 1589 N N . PHE B 1 16 ? -7.871 -42.688 -27.844 1 38.81 16 PHE B N 1
ATOM 1590 C CA . PHE B 1 16 ? -7.906 -41.25 -27.781 1 38.81 16 PHE B CA 1
ATOM 1591 C C . PHE B 1 16 ? -6.887 -40.719 -26.766 1 38.81 16 PHE B C 1
ATOM 1593 O O . PHE B 1 16 ? -6.969 -41.031 -25.578 1 38.81 16 PHE B O 1
ATOM 1600 N N . LEU B 1 17 ? -5.645 -40.656 -27.031 1 38.03 17 LEU B N 1
ATOM 1601 C CA . LEU B 1 17 ? -4.758 -39.781 -26.281 1 38.03 17 LEU B CA 1
ATOM 1602 C C . LEU B 1 17 ? -5.438 -38.438 -25.984 1 38.03 17 LEU B C 1
ATOM 1604 O O . LEU B 1 17 ? -5.68 -37.656 -26.891 1 38.03 17 LEU B O 1
ATOM 1608 N N . GLU B 1 18 ? -6.469 -38.438 -25.141 1 40.94 18 GLU B N 1
ATOM 1609 C CA . GLU B 1 18 ? -6.863 -37.094 -24.672 1 40.94 18 GLU B CA 1
ATOM 1610 C C . GLU B 1 18 ? -5.645 -36.219 -24.453 1 40.94 18 GLU B C 1
ATOM 1612 O O . GLU B 1 18 ? -4.711 -36.594 -23.734 1 40.94 18 GLU B O 1
ATOM 1617 N N . ALA B 1 19 ? -5.066 -35.625 -25.375 1 44.91 19 ALA B N 1
ATOM 1618 C CA . ALA B 1 19 ? -4.078 -34.562 -25.219 1 44.91 19 ALA B CA 1
ATOM 1619 C C . ALA B 1 19 ? -4.289 -33.812 -23.906 1 44.91 19 ALA B C 1
ATOM 1621 O O . ALA B 1 19 ? -5.391 -33.312 -23.625 1 44.91 19 ALA B O 1
ATOM 1622 N N . SER B 1 20 ? -3.809 -34.25 -22.719 1 52.62 20 SER B N 1
ATOM 1623 C CA . SER B 1 20 ? -3.826 -33.719 -21.359 1 52.62 20 SER B CA 1
ATOM 1624 C C . SER B 1 20 ? -3.652 -32.219 -21.344 1 52.62 20 SER B C 1
ATOM 1626 O O . SER B 1 20 ? -2.582 -31.703 -21.688 1 52.62 20 SER B O 1
ATOM 1628 N N . THR B 1 21 ? -4.555 -31.422 -21.969 1 63.62 21 THR B N 1
ATOM 1629 C CA . THR B 1 21 ? -4.492 -29.984 -22.109 1 63.62 21 THR B CA 1
ATOM 1630 C C . THR B 1 21 ? -4.82 -29.297 -20.781 1 63.62 21 THR B C 1
ATOM 1632 O O . THR B 1 21 ? -5.641 -29.797 -20 1 63.62 21 THR B O 1
ATOM 1635 N N . LEU B 1 22 ? -3.828 -28.594 -20.203 1 81.19 22 LEU B N 1
ATOM 1636 C CA . LEU B 1 22 ? -4.047 -27.734 -19.047 1 81.19 22 LEU B CA 1
ATOM 1637 C C . LEU B 1 22 ? -5.18 -26.75 -19.312 1 81.19 22 LEU B C 1
ATOM 1639 O O . LEU B 1 22 ? -5.695 -26.125 -18.375 1 81.19 22 LEU B O 1
ATOM 1643 N N . ASN B 1 23 ? -5.754 -26.766 -20.516 1 73.25 23 ASN B N 1
ATOM 1644 C CA . ASN B 1 23 ? -6.664 -25.719 -20.953 1 73.25 23 ASN B CA 1
ATOM 1645 C C . ASN B 1 23 ? -8.047 -25.875 -20.328 1 73.25 23 ASN B C 1
ATOM 1647 O O . ASN B 1 23 ? -8.859 -24.953 -20.359 1 73.25 23 ASN B O 1
ATOM 1651 N N . ASN B 1 24 ? -8.305 -26.953 -19.562 1 80.81 24 ASN B N 1
ATOM 1652 C CA . ASN B 1 24 ? -9.648 -27.203 -19.047 1 80.81 24 ASN B CA 1
ATOM 1653 C C . ASN B 1 24 ? -9.734 -26.953 -17.547 1 80.81 24 ASN B C 1
ATOM 1655 O O . ASN B 1 24 ? -10.727 -27.312 -16.906 1 80.81 24 ASN B O 1
ATOM 1659 N N . ILE B 1 25 ? -8.711 -26.312 -17.094 1 88.44 25 ILE B N 1
ATOM 1660 C CA . ILE B 1 25 ? -8.727 -26.094 -15.656 1 88.44 25 ILE B CA 1
ATOM 1661 C C . ILE B 1 25 ? -9.609 -24.891 -15.32 1 88.44 25 ILE B C 1
ATOM 1663 O O . ILE B 1 25 ? -9.297 -23.766 -15.711 1 88.44 25 ILE B O 1
ATOM 1667 N N . LYS B 1 26 ? -10.688 -25.141 -14.578 1 90.38 26 LYS B N 1
ATOM 1668 C CA . LYS B 1 26 ? -11.633 -24.094 -14.188 1 90.38 26 LYS B CA 1
ATOM 1669 C C . LYS B 1 26 ? -11.414 -23.688 -12.734 1 90.38 26 LYS B C 1
ATOM 1671 O O . LYS B 1 26 ? -11.781 -22.578 -12.344 1 90.38 26 LYS B O 1
ATOM 1676 N N . SER B 1 27 ? -10.953 -24.562 -11.969 1 94.62 27 SER B N 1
ATOM 1677 C CA . SER B 1 27 ? -10.625 -24.266 -10.578 1 94.62 27 SER B CA 1
ATOM 1678 C C . SER B 1 27 ? -9.414 -25.078 -10.117 1 94.62 27 SER B C 1
ATOM 1680 O O . SER B 1 27 ? -9.117 -26.125 -10.68 1 94.62 27 SER B O 1
ATOM 1682 N N . PHE B 1 28 ? -8.727 -24.578 -9.234 1 95.19 28 PHE B N 1
ATOM 1683 C CA . PHE B 1 28 ? -7.52 -25.156 -8.664 1 95.19 28 PHE B CA 1
ATOM 1684 C C . PHE B 1 28 ? -7.414 -24.844 -7.18 1 95.19 28 PHE B C 1
ATOM 1686 O O . PHE B 1 28 ? -7.527 -23.688 -6.773 1 95.19 28 PHE B O 1
ATOM 1693 N N . ASP B 1 29 ? -7.34 -25.797 -6.348 1 97.31 29 ASP B N 1
ATOM 1694 C CA . ASP B 1 29 ? -7.227 -25.734 -4.895 1 97.31 29 ASP B CA 1
ATOM 1695 C C . ASP B 1 29 ? -6.07 -26.594 -4.395 1 97.31 29 ASP B C 1
ATOM 1697 O O . ASP B 1 29 ? -6.105 -27.828 -4.527 1 97.31 29 ASP B O 1
ATOM 1701 N N . ALA B 1 30 ? -5.016 -25.969 -3.85 1 98.19 30 ALA B N 1
ATOM 1702 C CA . ALA B 1 30 ? -3.838 -26.766 -3.508 1 98.19 30 ALA B CA 1
ATOM 1703 C C . ALA B 1 30 ? -2.982 -26.062 -2.463 1 98.19 30 ALA B C 1
ATOM 1705 O O . ALA B 1 30 ? -2.955 -24.828 -2.404 1 98.19 30 ALA B O 1
ATOM 1706 N N . ASP B 1 31 ? -2.281 -26.828 -1.671 1 98.81 31 ASP B N 1
ATOM 1707 C CA . ASP B 1 31 ? -1.158 -26.297 -0.897 1 98.81 31 ASP B CA 1
ATOM 1708 C C . ASP B 1 31 ? 0.064 -26.078 -1.784 1 98.81 31 ASP B C 1
ATOM 1710 O O . ASP B 1 31 ? 0.222 -26.75 -2.811 1 98.81 31 ASP B O 1
ATOM 1714 N N . PHE B 1 32 ? 0.859 -25.109 -1.398 1 98.62 32 PHE B N 1
ATOM 1715 C CA . PHE B 1 32 ? 2.072 -24.922 -2.184 1 98.62 32 PHE B CA 1
ATOM 1716 C C . PHE B 1 32 ? 3.277 -24.703 -1.276 1 98.62 32 PHE B C 1
ATOM 1718 O O . PHE B 1 32 ? 3.129 -24.266 -0.136 1 98.62 32 PHE B O 1
ATOM 1725 N N . GLU B 1 33 ? 4.395 -25.078 -1.758 1 98.69 33 GLU B N 1
ATOM 1726 C CA . GLU B 1 33 ? 5.723 -24.688 -1.292 1 98.69 33 GLU B CA 1
ATOM 1727 C C . GLU B 1 33 ? 6.508 -23.984 -2.395 1 98.69 33 GLU B C 1
ATOM 1729 O O . GLU B 1 33 ? 6.637 -24.516 -3.504 1 98.69 33 GLU B O 1
ATOM 1734 N N . GLN B 1 34 ? 6.957 -22.781 -2.08 1 98.25 34 GLN B N 1
ATOM 1735 C CA . GLN B 1 34 ? 7.73 -21.984 -3.027 1 98.25 34 GLN B CA 1
ATOM 1736 C C . GLN B 1 34 ? 9.188 -21.859 -2.574 1 98.25 34 GLN B C 1
ATOM 1738 O O . GLN B 1 34 ? 9.461 -21.359 -1.485 1 98.25 34 GLN B O 1
ATOM 1743 N N . LYS B 1 35 ? 10.016 -22.328 -3.385 1 98.69 35 LYS B N 1
ATOM 1744 C CA . LYS B 1 35 ? 11.453 -22.234 -3.146 1 98.69 35 LYS B CA 1
ATOM 1745 C C . LYS B 1 35 ? 12.094 -21.203 -4.074 1 98.69 35 LYS B C 1
ATOM 1747 O O . LYS B 1 35 ? 11.922 -21.266 -5.293 1 98.69 35 LYS B O 1
ATOM 1752 N N . ILE B 1 36 ? 12.766 -20.234 -3.471 1 97.94 36 ILE B N 1
ATOM 1753 C CA . ILE B 1 36 ? 13.453 -19.203 -4.234 1 97.94 36 ILE B CA 1
ATOM 1754 C C . ILE B 1 36 ? 14.961 -19.297 -3.988 1 97.94 36 ILE B C 1
ATOM 1756 O O . ILE B 1 36 ? 15.414 -19.234 -2.842 1 97.94 36 ILE B O 1
ATOM 1760 N N . ILE B 1 37 ? 15.672 -19.484 -5.078 1 98.19 37 ILE B N 1
ATOM 1761 C CA . ILE B 1 37 ? 17.125 -19.547 -5.004 1 98.19 37 ILE B CA 1
ATOM 1762 C C . ILE B 1 37 ? 17.734 -18.391 -5.801 1 98.19 37 ILE B C 1
ATOM 1764 O O . ILE B 1 37 ? 17.5 -18.281 -7.008 1 98.19 37 ILE B O 1
ATOM 1768 N N . ASN B 1 38 ? 18.469 -17.672 -5.105 1 97.44 38 ASN B N 1
ATOM 1769 C CA . ASN B 1 38 ? 19.078 -16.531 -5.797 1 97.44 38 ASN B CA 1
ATOM 1770 C C . ASN B 1 38 ? 20.391 -16.922 -6.461 1 97.44 38 ASN B C 1
ATOM 1772 O O . ASN B 1 38 ? 20.828 -18.062 -6.363 1 97.44 38 ASN B O 1
ATOM 1776 N N . PRO B 1 39 ? 20.984 -15.984 -7.195 1 96.31 39 PRO B N 1
ATOM 1777 C CA . PRO B 1 39 ? 22.219 -16.297 -7.918 1 96.31 39 PRO B CA 1
ATOM 1778 C C . PRO B 1 39 ? 23.375 -16.672 -6.984 1 96.31 39 PRO B C 1
ATOM 1780 O O . PRO B 1 39 ? 24.281 -17.406 -7.383 1 96.31 39 PRO B O 1
ATOM 1783 N N . SER B 1 40 ? 23.312 -16.203 -5.781 1 96.69 40 SER B N 1
ATOM 1784 C CA . SER B 1 40 ? 24.328 -16.531 -4.789 1 96.69 40 SER B CA 1
ATOM 1785 C C . SER B 1 40 ? 24 -17.844 -4.074 1 96.69 40 SER B C 1
ATOM 1787 O O . SER B 1 40 ? 24.625 -18.172 -3.055 1 96.69 40 SER B O 1
ATOM 1789 N N . LYS B 1 41 ? 22.938 -18.5 -4.398 1 95.62 41 LYS B N 1
ATOM 1790 C CA . LYS B 1 41 ? 22.531 -19.828 -3.939 1 95.62 41 LYS B CA 1
ATOM 1791 C C . LYS B 1 41 ? 21.875 -19.75 -2.561 1 95.62 41 LYS B C 1
ATOM 1793 O O . LYS B 1 41 ? 21.797 -20.75 -1.85 1 95.62 41 LYS B O 1
ATOM 1798 N N . LYS B 1 42 ? 21.562 -18.531 -2.195 1 97.06 42 LYS B N 1
ATOM 1799 C CA . LYS B 1 42 ? 20.766 -18.422 -0.979 1 97.06 42 LYS B CA 1
ATOM 1800 C C . LYS B 1 42 ? 19.312 -18.828 -1.231 1 97.06 42 LYS B C 1
ATOM 1802 O O . LYS B 1 42 ? 18.734 -18.453 -2.25 1 97.06 42 LYS B O 1
ATOM 1807 N N . GLU B 1 43 ? 18.75 -19.578 -0.228 1 97.75 43 GLU B N 1
ATOM 1808 C CA . GLU B 1 43 ? 17.422 -20.156 -0.413 1 97.75 43 GLU B CA 1
ATOM 1809 C C . GLU B 1 43 ? 16.422 -19.547 0.567 1 97.75 43 GLU B C 1
ATOM 1811 O O . GLU B 1 43 ? 16.734 -19.344 1.742 1 97.75 43 GLU B O 1
ATOM 1816 N N . ILE B 1 44 ? 15.281 -19.188 0.059 1 97.06 44 ILE B N 1
ATOM 1817 C CA . ILE B 1 44 ? 14.148 -18.781 0.879 1 97.06 44 ILE B CA 1
ATOM 1818 C C . ILE B 1 44 ? 12.938 -19.656 0.561 1 97.06 44 ILE B C 1
ATOM 1820 O O . ILE B 1 44 ? 12.648 -19.922 -0.608 1 97.06 44 ILE B O 1
ATOM 1824 N N . LEU B 1 45 ? 12.25 -20.125 1.603 1 98.38 45 LEU B N 1
ATOM 1825 C CA . LEU B 1 45 ? 11.094 -21 1.438 1 98.38 45 LEU B CA 1
ATOM 1826 C C . LEU B 1 45 ? 9.82 -20.312 1.927 1 98.38 45 LEU B C 1
ATOM 1828 O O . LEU B 1 45 ? 9.82 -19.703 2.992 1 98.38 45 LEU B O 1
ATOM 1832 N N . TYR B 1 46 ? 8.859 -20.406 1.089 1 98.12 46 TYR B N 1
ATOM 1833 C CA . TYR B 1 46 ? 7.523 -19.953 1.452 1 98.12 46 TYR B CA 1
ATOM 1834 C C . TYR B 1 46 ? 6.504 -21.078 1.307 1 98.12 46 TYR B C 1
ATOM 1836 O O . TYR B 1 46 ? 6.695 -22 0.509 1 98.12 46 TYR B O 1
ATOM 1844 N N . SER B 1 47 ? 5.465 -21.047 2.047 1 98.69 47 SER B N 1
ATOM 1845 C CA . SER B 1 47 ? 4.379 -22 1.893 1 98.69 47 SER B CA 1
ATOM 1846 C C . SER B 1 47 ? 3.021 -21.359 2.135 1 98.69 47 SER B C 1
ATOM 1848 O O . SER B 1 47 ? 2.936 -20.312 2.777 1 98.69 47 SER B O 1
ATOM 1850 N N . GLY B 1 48 ? 2.045 -21.984 1.539 1 98.62 48 GLY B N 1
ATOM 1851 C CA . GLY B 1 48 ? 0.699 -21.453 1.695 1 98.62 48 GLY B CA 1
ATOM 1852 C C . GLY B 1 48 ? -0.341 -22.219 0.903 1 98.62 48 GLY B C 1
ATOM 1853 O O . GLY B 1 48 ? -0.222 -23.438 0.731 1 98.62 48 GLY B O 1
ATOM 1854 N N . HIS B 1 49 ? -1.381 -21.547 0.566 1 98.62 49 HIS B N 1
ATOM 1855 C CA . HIS B 1 49 ? -2.508 -22.172 -0.118 1 98.62 49 HIS B CA 1
ATOM 1856 C C . HIS B 1 49 ? -3 -21.312 -1.272 1 98.62 49 HIS B C 1
ATOM 1858 O O . HIS B 1 49 ? -3.039 -20.078 -1.161 1 98.62 49 HIS B O 1
ATOM 1864 N N . LEU B 1 50 ? -3.316 -22 -2.354 1 97.25 50 LEU B N 1
ATOM 1865 C CA . LEU B 1 50 ? -3.773 -21.312 -3.555 1 97.25 50 LEU B CA 1
ATOM 1866 C C . LEU B 1 50 ? -5.184 -21.75 -3.93 1 97.25 50 LEU B C 1
ATOM 1868 O O . LEU B 1 50 ? -5.484 -22.938 -3.957 1 97.25 50 LEU B O 1
ATOM 1872 N N . TYR B 1 51 ? -6.074 -20.766 -4.164 1 96.75 51 TYR B N 1
ATOM 1873 C CA . TYR B 1 51 ? -7.371 -20.984 -4.793 1 96.75 51 TYR B CA 1
ATOM 1874 C C . TYR B 1 51 ? -7.461 -20.25 -6.125 1 96.75 51 TYR B C 1
ATOM 1876 O O . TYR B 1 51 ? -7.152 -19.047 -6.207 1 96.75 51 TYR B O 1
ATOM 1884 N N . LEU B 1 52 ? -7.789 -20.969 -7.098 1 94.75 52 LEU B N 1
ATOM 1885 C CA . LEU B 1 52 ? -8.109 -20.391 -8.398 1 94.75 52 LEU B CA 1
ATOM 1886 C C . LEU B 1 52 ? -9.531 -20.75 -8.82 1 94.75 52 LEU B C 1
ATOM 1888 O O . LEU B 1 52 ? -9.969 -21.891 -8.633 1 94.75 52 LEU B O 1
ATOM 1892 N N . LYS B 1 53 ? -10.18 -19.797 -9.305 1 93 53 LYS B N 1
ATOM 1893 C CA . LYS B 1 53 ? -11.5 -20.047 -9.883 1 93 53 LYS B CA 1
ATOM 1894 C C . LYS B 1 53 ? -11.719 -19.203 -11.133 1 93 53 LYS B C 1
ATOM 1896 O O . LYS B 1 53 ? -11.609 -17.984 -11.094 1 93 53 LYS B O 1
ATOM 1901 N N . ASP B 1 54 ? -11.977 -19.875 -12.195 1 86.12 54 ASP B N 1
ATOM 1902 C CA . ASP B 1 54 ? -12.25 -19.219 -13.469 1 86.12 54 ASP B CA 1
ATOM 1903 C C . ASP B 1 54 ? -13.531 -18.391 -13.398 1 86.12 54 ASP B C 1
ATOM 1905 O O . ASP B 1 54 ? -14.484 -18.781 -12.719 1 86.12 54 ASP B O 1
ATOM 1909 N N . PRO B 1 55 ? -13.477 -17.156 -14.078 1 82.31 55 PRO B N 1
ATOM 1910 C CA . PRO B 1 55 ? -12.477 -16.672 -15.023 1 82.31 55 PRO B CA 1
ATOM 1911 C C . PRO B 1 55 ? -11.453 -15.742 -14.375 1 82.31 55 PRO B C 1
ATOM 1913 O O . PRO B 1 55 ? -10.352 -15.57 -14.898 1 82.31 55 PRO B O 1
ATOM 1916 N N . TYR B 1 56 ? -11.773 -15.227 -13.016 1 81.56 56 TYR B N 1
ATOM 1917 C CA . TYR B 1 56 ? -10.867 -14.141 -12.641 1 81.56 56 TYR B CA 1
ATOM 1918 C C . TYR B 1 56 ? -10.648 -14.109 -11.133 1 81.56 56 TYR B C 1
ATOM 1920 O O . TYR B 1 56 ? -10.195 -13.102 -10.586 1 81.56 56 TYR B O 1
ATOM 1928 N N . TYR B 1 57 ? -10.844 -15.227 -10.484 1 89.38 57 TYR B N 1
ATOM 1929 C CA . TYR B 1 57 ? -10.688 -15.211 -9.039 1 89.38 57 TYR B CA 1
ATOM 1930 C C . TYR B 1 57 ? -9.445 -15.977 -8.609 1 89.38 57 TYR B C 1
ATOM 1932 O O . TYR B 1 57 ? -9.281 -17.141 -8.961 1 89.38 57 TYR B O 1
ATOM 1940 N N . ILE B 1 58 ? -8.602 -15.305 -7.895 1 92.75 58 ILE B N 1
ATOM 1941 C CA . ILE B 1 58 ? -7.395 -15.914 -7.352 1 92.75 58 ILE B CA 1
ATOM 1942 C C . ILE B 1 58 ? -7.223 -15.516 -5.891 1 92.75 58 ILE B C 1
ATOM 1944 O O . ILE B 1 58 ? -7.391 -14.344 -5.539 1 92.75 58 ILE B O 1
ATOM 1948 N N . LEU B 1 59 ? -6.992 -16.438 -5.062 1 94.94 59 LEU B N 1
ATOM 1949 C CA . LEU B 1 59 ? -6.555 -16.188 -3.689 1 94.94 59 LEU B CA 1
ATOM 1950 C C . LEU B 1 59 ? -5.262 -16.953 -3.393 1 94.94 59 LEU B C 1
ATOM 1952 O O . LEU B 1 59 ? -5.254 -18.172 -3.334 1 94.94 59 LEU B O 1
ATOM 1956 N N . TRP B 1 60 ? -4.211 -16.141 -3.285 1 95.38 60 TRP B N 1
ATOM 1957 C CA . TRP B 1 60 ? -2.9 -16.656 -2.898 1 95.38 60 TRP B CA 1
ATOM 1958 C C . TRP B 1 60 ? -2.586 -16.312 -1.447 1 95.38 60 TRP B C 1
ATOM 1960 O O . TRP B 1 60 ? -2.346 -15.148 -1.12 1 95.38 60 TRP B O 1
ATOM 1970 N N . GLN B 1 61 ? -2.51 -17.344 -0.619 1 97.56 61 GLN B N 1
ATOM 1971 C CA . GLN B 1 61 ? -2.312 -17.094 0.807 1 97.56 61 GLN B CA 1
ATOM 1972 C C . GLN B 1 61 ? -0.975 -17.656 1.279 1 97.56 61 GLN B C 1
ATOM 1974 O O . GLN B 1 61 ? -0.77 -18.875 1.274 1 97.56 61 GLN B O 1
ATOM 1979 N N . TYR B 1 62 ? -0.132 -16.781 1.65 1 97.88 62 TYR B N 1
ATOM 1980 C CA . TYR B 1 62 ? 1.107 -17.188 2.303 1 97.88 62 TYR B CA 1
ATOM 1981 C C . TYR B 1 62 ? 0.876 -17.469 3.783 1 97.88 62 TYR B C 1
ATOM 1983 O O . TYR B 1 62 ? 0.219 -16.688 4.477 1 97.88 62 TYR B O 1
ATOM 1991 N N . LYS B 1 63 ? 1.44 -18.516 4.289 1 98.12 63 LYS B N 1
ATOM 1992 C CA . LYS B 1 63 ? 1.306 -18.906 5.691 1 98.12 63 LYS B CA 1
ATOM 1993 C C . LYS B 1 63 ? 2.652 -18.859 6.41 1 98.12 63 LYS B C 1
ATOM 1995 O O . LYS B 1 63 ? 2.721 -18.516 7.59 1 98.12 63 LYS B O 1
ATOM 2000 N N . LYS B 1 64 ? 3.693 -19.297 5.668 1 97.06 64 LYS B N 1
ATOM 2001 C CA . LYS B 1 64 ? 5.051 -19.297 6.211 1 97.06 64 LYS B CA 1
ATOM 2002 C C . LYS B 1 64 ? 6.043 -18.75 5.188 1 97.06 64 LYS B C 1
ATOM 2004 O O . LYS B 1 64 ? 5.898 -18.984 3.986 1 97.06 64 LYS B O 1
ATOM 2009 N N . PRO B 1 65 ? 7.09 -18.062 5.672 1 97.31 65 PRO B N 1
ATOM 2010 C CA . PRO B 1 65 ? 7.398 -17.609 7.031 1 97.31 65 PRO B CA 1
ATOM 2011 C C . PRO B 1 65 ? 6.617 -16.359 7.426 1 97.31 65 PRO B C 1
ATOM 2013 O O . PRO B 1 65 ? 6.652 -15.945 8.586 1 97.31 65 PRO B O 1
ATOM 2016 N N . ILE B 1 66 ? 5.883 -15.781 6.488 1 95.12 66 ILE B N 1
ATOM 2017 C CA . ILE B 1 66 ? 5.066 -14.609 6.766 1 95.12 66 ILE B CA 1
ATOM 2018 C C . ILE B 1 66 ? 3.615 -14.883 6.367 1 95.12 66 ILE B C 1
ATOM 2020 O O . ILE B 1 66 ? 3.35 -15.75 5.531 1 95.12 66 ILE B O 1
ATOM 2024 N N . ILE B 1 67 ? 2.734 -14.141 6.988 1 96.62 67 ILE B N 1
ATOM 2025 C CA . ILE B 1 67 ? 1.318 -14.25 6.648 1 96.62 67 ILE B CA 1
ATOM 2026 C C . ILE B 1 67 ? 0.932 -13.125 5.691 1 96.62 67 ILE B C 1
ATOM 2028 O O . ILE B 1 67 ? 1.128 -11.945 5.996 1 96.62 67 ILE B O 1
ATOM 2032 N N . LYS B 1 68 ? 0.436 -13.5 4.578 1 96.06 68 LYS B N 1
ATOM 2033 C CA . LYS B 1 68 ? 0.066 -12.562 3.525 1 96.06 68 LYS B CA 1
ATOM 2034 C C . LYS B 1 68 ? -0.941 -13.18 2.561 1 96.06 68 LYS B C 1
ATOM 2036 O O . LYS B 1 68 ? -0.823 -14.359 2.207 1 96.06 68 LYS B O 1
ATOM 2041 N N . SER B 1 69 ? -1.907 -12.359 2.121 1 95.5 69 SER B N 1
ATOM 2042 C CA . SER B 1 69 ? -2.891 -12.844 1.157 1 95.5 69 SER B CA 1
ATOM 2043 C C . SER B 1 69 ? -3.014 -11.891 -0.028 1 95.5 69 SER B C 1
ATOM 2045 O O . SER B 1 69 ? -3.041 -10.672 0.15 1 95.5 69 SER B O 1
ATOM 2047 N N . VAL B 1 70 ? -3.043 -12.492 -1.148 1 93.56 70 VAL B N 1
ATOM 2048 C CA . VAL B 1 70 ? -3.256 -11.727 -2.375 1 93.56 70 VAL B CA 1
ATOM 2049 C C . VAL B 1 70 ? -4.574 -12.148 -3.02 1 93.56 70 VAL B C 1
ATOM 2051 O O . VAL B 1 70 ? -4.727 -13.289 -3.457 1 93.56 70 VAL B O 1
ATOM 2054 N N . TYR B 1 71 ? -5.516 -11.234 -3.051 1 91.75 71 TYR B N 1
ATOM 2055 C CA . TYR B 1 71 ? -6.789 -11.422 -3.734 1 91.75 71 TYR B CA 1
ATOM 2056 C C . TYR B 1 71 ? -6.766 -10.773 -5.113 1 91.75 71 TYR B C 1
ATOM 2058 O O . TYR B 1 71 ? -6.418 -9.594 -5.25 1 91.75 71 TYR B O 1
ATOM 2066 N N . ILE B 1 72 ? -7.125 -11.57 -6.07 1 89 72 ILE B N 1
ATOM 2067 C CA . ILE B 1 72 ? -7.207 -10.992 -7.406 1 89 72 ILE B CA 1
ATOM 2068 C C . ILE B 1 72 ? -8.578 -11.297 -8.016 1 89 72 ILE B C 1
ATOM 2070 O O . ILE B 1 72 ? -9.023 -12.445 -8.008 1 89 72 ILE B O 1
ATOM 2074 N N . VAL B 1 73 ? -9.25 -10.234 -8.445 1 84.06 73 VAL B N 1
ATOM 2075 C CA . VAL B 1 73 ? -10.508 -10.336 -9.172 1 84.06 73 VAL B CA 1
ATOM 2076 C C . VAL B 1 73 ? -10.453 -9.453 -10.414 1 84.06 73 VAL B C 1
ATOM 2078 O O . VAL B 1 73 ? -10.297 -8.234 -10.32 1 84.06 73 VAL B O 1
ATOM 2081 N N . ASN B 1 74 ? -10.523 -10.148 -11.5 1 81.38 74 ASN B N 1
ATOM 2082 C CA . ASN B 1 74 ? -10.344 -9.438 -12.758 1 81.38 74 ASN B CA 1
ATOM 2083 C C . ASN B 1 74 ? -8.984 -8.75 -12.82 1 81.38 74 ASN B C 1
ATOM 2085 O O . ASN B 1 74 ? -7.945 -9.406 -12.773 1 81.38 74 ASN B O 1
ATOM 2089 N N . ASP B 1 75 ? -8.992 -7.422 -12.828 1 81.12 75 ASP B N 1
ATOM 2090 C CA . ASP B 1 75 ? -7.73 -6.707 -12.969 1 81.12 75 ASP B CA 1
ATOM 2091 C C . ASP B 1 75 ? -7.387 -5.938 -11.695 1 81.12 75 ASP B C 1
ATOM 2093 O O . ASP B 1 75 ? -6.551 -5.035 -11.711 1 81.12 75 ASP B O 1
ATOM 2097 N N . PHE B 1 76 ? -7.945 -6.445 -10.602 1 84.31 76 PHE B N 1
ATOM 2098 C CA . PHE B 1 76 ? -7.676 -5.781 -9.328 1 84.31 76 PHE B CA 1
ATOM 2099 C C . PHE B 1 76 ? -7.078 -6.762 -8.328 1 84.31 76 PHE B C 1
ATOM 2101 O O . PHE B 1 76 ? -7.492 -7.922 -8.258 1 84.31 76 PHE B O 1
ATOM 2108 N N . ALA B 1 77 ? -6.215 -6.195 -7.555 1 89.5 77 ALA B N 1
ATOM 2109 C CA . ALA B 1 77 ? -5.578 -7.012 -6.523 1 89.5 77 ALA B CA 1
ATOM 2110 C C . ALA B 1 77 ? -5.633 -6.32 -5.164 1 89.5 77 ALA B C 1
ATOM 2112 O O . ALA B 1 77 ? -5.535 -5.094 -5.078 1 89.5 77 ALA B O 1
ATOM 2113 N N . ILE B 1 78 ? -5.793 -7.094 -4.141 1 89.81 78 ILE B N 1
ATOM 2114 C CA . ILE B 1 78 ? -5.641 -6.664 -2.756 1 89.81 78 ILE B CA 1
ATOM 2115 C C . ILE B 1 78 ? -4.555 -7.496 -2.074 1 89.81 78 ILE B C 1
ATOM 2117 O O . ILE B 1 78 ? -4.613 -8.727 -2.082 1 89.81 78 ILE B O 1
ATOM 2121 N N . ILE B 1 79 ? -3.625 -6.852 -1.613 1 93.19 79 ILE B N 1
ATOM 2122 C CA . ILE B 1 79 ? -2.58 -7.5 -0.829 1 93.19 79 ILE B CA 1
ATOM 2123 C C . ILE B 1 79 ? -2.789 -7.203 0.654 1 93.19 79 ILE B C 1
ATOM 2125 O O . ILE B 1 79 ? -2.689 -6.051 1.083 1 93.19 79 ILE B O 1
ATOM 2129 N N . ASP B 1 80 ? -3.111 -8.242 1.377 1 93.19 80 ASP B N 1
ATOM 2130 C CA . ASP B 1 80 ? -3.381 -8.117 2.807 1 93.19 80 ASP B CA 1
ATOM 2131 C C . ASP B 1 80 ? -2.197 -8.617 3.633 1 93.19 80 ASP B C 1
ATOM 2133 O O . ASP B 1 80 ? -1.797 -9.773 3.516 1 93.19 80 ASP B O 1
ATOM 2137 N N . GLU B 1 81 ? -1.668 -7.719 4.48 1 93.75 81 GLU B N 1
ATOM 2138 C CA . GLU B 1 81 ? -0.564 -8.016 5.387 1 93.75 81 GLU B CA 1
ATOM 2139 C C . GLU B 1 81 ? -0.938 -7.703 6.832 1 93.75 81 GLU B C 1
ATOM 2141 O O . GLU B 1 81 ? -0.586 -6.641 7.352 1 93.75 81 GLU B O 1
ATOM 2146 N N . PRO B 1 82 ? -1.475 -8.75 7.469 1 91 82 PRO B N 1
ATOM 2147 C CA . PRO B 1 82 ? -2.047 -8.492 8.789 1 91 82 PRO B CA 1
ATOM 2148 C C . PRO B 1 82 ? -0.994 -8.102 9.828 1 91 82 PRO B C 1
ATOM 2150 O O . PRO B 1 82 ? -1.269 -7.293 10.719 1 91 82 PRO B O 1
ATOM 2153 N N . GLU B 1 83 ? 0.212 -8.688 9.695 1 90.88 83 GLU B N 1
ATOM 2154 C CA . GLU B 1 83 ? 1.258 -8.383 10.664 1 90.88 83 GLU B CA 1
ATOM 2155 C C . GLU B 1 83 ? 1.688 -6.918 10.562 1 90.88 83 GLU B C 1
ATOM 2157 O O . GLU B 1 83 ? 2.156 -6.336 11.539 1 90.88 83 GLU B O 1
ATOM 2162 N N . LEU B 1 84 ? 1.466 -6.418 9.414 1 87.44 84 LEU B N 1
ATOM 2163 C CA . LEU B 1 84 ? 1.801 -5.016 9.195 1 87.44 84 LEU B CA 1
ATOM 2164 C C . LEU B 1 84 ? 0.565 -4.133 9.336 1 87.44 84 LEU B C 1
ATOM 2166 O O . LEU B 1 84 ? 0.653 -2.908 9.211 1 87.44 84 LEU B O 1
ATOM 2170 N N . GLU B 1 85 ? -0.524 -4.762 9.594 1 88.12 85 GLU B N 1
ATOM 2171 C CA . GLU B 1 85 ? -1.798 -4.051 9.656 1 88.12 85 GLU B CA 1
ATOM 2172 C C . GLU B 1 85 ? -1.997 -3.178 8.422 1 88.12 85 GLU B C 1
ATOM 2174 O O . GLU B 1 85 ? -2.316 -1.992 8.539 1 88.12 85 GLU B O 1
ATOM 2179 N N . GLN B 1 86 ? -1.798 -3.855 7.301 1 89.94 86 GLN B N 1
ATOM 2180 C CA . GLN B 1 86 ? -1.803 -3.113 6.043 1 89.94 86 GLN B CA 1
ATOM 2181 C C . GLN B 1 86 ? -2.494 -3.906 4.938 1 89.94 86 GLN B C 1
ATOM 2183 O O . GLN B 1 86 ? -2.348 -5.129 4.859 1 89.94 86 GLN B O 1
ATOM 2188 N N . ALA B 1 87 ? -3.199 -3.104 4.094 1 90.44 87 ALA B N 1
ATOM 2189 C CA . ALA B 1 87 ? -3.748 -3.641 2.854 1 90.44 87 ALA B CA 1
ATOM 2190 C C . ALA B 1 87 ? -3.469 -2.705 1.68 1 90.44 87 ALA B C 1
ATOM 2192 O O . ALA B 1 87 ? -3.568 -1.483 1.814 1 90.44 87 ALA B O 1
ATOM 2193 N N . ILE B 1 88 ? -3.104 -3.305 0.604 1 91.19 88 ILE B N 1
ATOM 2194 C CA . ILE B 1 88 ? -2.816 -2.535 -0.603 1 91.19 88 ILE B CA 1
ATOM 2195 C C . ILE B 1 88 ? -3.82 -2.898 -1.696 1 91.19 88 ILE B C 1
ATOM 2197 O O . ILE B 1 88 ? -4.004 -4.074 -2.012 1 91.19 88 ILE B O 1
ATOM 2201 N N . LEU B 1 89 ? -4.461 -1.969 -2.219 1 89.5 89 LEU B N 1
ATOM 2202 C CA . LEU B 1 89 ? -5.359 -2.123 -3.357 1 89.5 89 LEU B CA 1
ATOM 2203 C C . LEU B 1 89 ? -4.723 -1.576 -4.633 1 89.5 89 LEU B C 1
ATOM 2205 O O . LEU B 1 89 ? -4.238 -0.443 -4.652 1 89.5 89 LEU B O 1
ATOM 2209 N N . THR B 1 90 ? -4.715 -2.443 -5.672 1 89.12 90 THR B N 1
ATOM 2210 C CA . THR B 1 90 ? -4.055 -1.961 -6.879 1 89.12 90 THR B CA 1
ATOM 2211 C C . THR B 1 90 ? -4.684 -2.58 -8.125 1 89.12 90 THR B C 1
ATOM 2213 O O . THR B 1 90 ? -5.262 -3.666 -8.055 1 89.12 90 THR B O 1
ATOM 2216 N N . LYS B 1 91 ? -4.562 -1.832 -9.164 1 86.31 91 LYS B N 1
ATOM 2217 C CA . LYS B 1 91 ? -4.941 -2.371 -10.461 1 86.31 91 LYS B CA 1
ATOM 2218 C C . LYS B 1 91 ? -3.766 -3.084 -11.125 1 86.31 91 LYS B C 1
ATOM 2220 O O . LYS B 1 91 ? -2.65 -2.561 -11.148 1 86.31 91 LYS B O 1
ATOM 2225 N N . LEU B 1 92 ? -4.117 -4.191 -11.57 1 82.88 92 LEU B N 1
ATOM 2226 C CA . LEU B 1 92 ? -3.074 -4.949 -12.25 1 82.88 92 LEU B CA 1
ATOM 2227 C C . LEU B 1 92 ? -2.934 -4.496 -13.695 1 82.88 92 LEU B C 1
ATOM 2229 O O . LEU B 1 92 ? -3.932 -4.207 -14.367 1 82.88 92 LEU B O 1
ATOM 2233 N N . LYS B 1 93 ? -1.812 -4.09 -14.148 1 72.81 93 LYS B N 1
ATOM 2234 C CA . LYS B 1 93 ? -1.606 -3.658 -15.523 1 72.81 93 LYS B CA 1
ATOM 2235 C C . LYS B 1 93 ? -1.699 -4.836 -16.484 1 72.81 93 LYS B C 1
ATOM 2237 O O . LYS B 1 93 ? -2.209 -4.699 -17.609 1 72.81 93 LYS B O 1
ATOM 2242 N N . ASN B 1 94 ? -1.204 -5.789 -16.094 1 62.81 94 ASN B N 1
ATOM 2243 C CA . ASN B 1 94 ? -1.284 -6.973 -16.953 1 62.81 94 ASN B CA 1
ATOM 2244 C C . ASN B 1 94 ? -2.084 -8.086 -16.281 1 62.81 94 ASN B C 1
ATOM 2246 O O . ASN B 1 94 ? -2.021 -8.258 -15.062 1 62.81 94 ASN B O 1
ATOM 2250 N N . GLU B 1 95 ? -3.25 -8.508 -17.156 1 55.75 95 GLU B N 1
ATOM 2251 C CA . GLU B 1 95 ? -4.078 -9.609 -16.672 1 55.75 95 GLU B CA 1
ATOM 2252 C C . GLU B 1 95 ? -3.242 -10.625 -15.891 1 55.75 95 GLU B C 1
ATOM 2254 O O . GLU B 1 95 ? -2.047 -10.781 -16.156 1 55.75 95 GLU B O 1
ATOM 2259 N N . ILE B 1 96 ? -4.059 -11.125 -14.891 1 59.12 96 ILE B N 1
ATOM 2260 C CA . ILE B 1 96 ? -3.467 -12.039 -13.922 1 59.12 96 ILE B CA 1
ATOM 2261 C C . ILE B 1 96 ? -2.891 -13.258 -14.641 1 59.12 96 ILE B C 1
ATOM 2263 O O . ILE B 1 96 ? -3.586 -13.914 -15.422 1 59.12 96 ILE B O 1
ATOM 2267 N N . ASP B 1 97 ? -1.585 -13.617 -14.492 1 69.62 97 ASP B N 1
ATOM 2268 C CA . ASP B 1 97 ? -0.566 -14.453 -15.125 1 69.62 97 ASP B CA 1
ATOM 2269 C C . ASP B 1 97 ? -0.896 -15.938 -14.969 1 69.62 97 ASP B C 1
ATOM 2271 O O . ASP B 1 97 ? -0.746 -16.719 -15.914 1 69.62 97 ASP B O 1
ATOM 2275 N N . ILE B 1 98 ? -1.873 -16.234 -13.914 1 78 98 ILE B N 1
ATOM 2276 C CA . ILE B 1 98 ? -1.796 -17.688 -13.695 1 78 98 ILE B CA 1
ATOM 2277 C C . ILE B 1 98 ? -2.748 -18.406 -14.648 1 78 98 ILE B C 1
ATOM 2279 O O . ILE B 1 98 ? -2.402 -19.438 -15.219 1 78 98 ILE B O 1
ATOM 2283 N N . PHE B 1 99 ? -3.893 -17.766 -14.93 1 78.75 99 PHE B N 1
ATOM 2284 C CA . PHE B 1 99 ? -4.812 -18.391 -15.875 1 78.75 99 PHE B CA 1
ATOM 2285 C C . PHE B 1 99 ? -4.258 -18.344 -17.297 1 78.75 99 PHE B C 1
ATOM 2287 O O . PHE B 1 99 ? -4.367 -19.312 -18.047 1 78.75 99 PHE B O 1
ATOM 2294 N N . ASN B 1 100 ? -3.695 -17.203 -17.469 1 80.38 100 ASN B N 1
ATOM 2295 C CA . ASN B 1 100 ? -3.084 -17.062 -18.781 1 80.38 100 ASN B CA 1
ATOM 2296 C C . ASN B 1 100 ? -1.945 -18.062 -18.984 1 80.38 100 ASN B C 1
ATOM 2298 O O . ASN B 1 100 ? -1.776 -18.609 -20.062 1 80.38 100 ASN B O 1
ATOM 2302 N N . LEU B 1 101 ? -1.3 -18.25 -17.969 1 85.44 101 LEU B N 1
ATOM 2303 C CA . LEU B 1 101 ? -0.207 -19.219 -17.984 1 85.44 101 LEU B CA 1
ATOM 2304 C C . LEU B 1 101 ? -0.722 -20.609 -18.312 1 85.44 101 LEU B C 1
ATOM 2306 O O . LEU B 1 101 ? -0.195 -21.281 -19.203 1 85.44 101 LEU B O 1
ATOM 2310 N N . ILE B 1 102 ? -1.757 -20.938 -17.609 1 86.31 102 ILE B N 1
ATOM 2311 C CA . ILE B 1 102 ? -2.314 -22.281 -17.766 1 86.31 102 ILE B CA 1
ATOM 2312 C C . ILE B 1 102 ? -2.941 -22.438 -19.141 1 86.31 102 ILE B C 1
ATOM 2314 O O . ILE B 1 102 ? -2.727 -23.438 -19.812 1 86.31 102 ILE B O 1
ATOM 2318 N N . LYS B 1 103 ? -3.574 -21.406 -19.594 1 82.69 103 LYS B N 1
ATOM 2319 C CA . LYS B 1 103 ? -4.285 -21.453 -20.875 1 82.69 103 LYS B CA 1
ATOM 2320 C C . LYS B 1 103 ? -3.309 -21.5 -22.047 1 82.69 103 LYS B C 1
ATOM 2322 O O . LYS B 1 103 ? -3.594 -22.125 -23.078 1 82.69 103 LYS B O 1
ATOM 2327 N N . ASN B 1 104 ? -2.168 -20.938 -21.828 1 86.31 104 ASN B N 1
ATOM 2328 C CA . ASN B 1 104 ? -1.228 -20.812 -22.938 1 86.31 104 ASN B CA 1
ATOM 2329 C C . ASN B 1 104 ? -0.124 -21.859 -22.859 1 86.31 104 ASN B C 1
ATOM 2331 O O . ASN B 1 104 ? 0.783 -21.875 -23.703 1 86.31 104 ASN B O 1
ATOM 2335 N N . ALA B 1 105 ? -0.258 -22.672 -21.906 1 91.88 105 ALA B N 1
ATOM 2336 C CA . ALA B 1 105 ? 0.774 -23.688 -21.734 1 91.88 105 ALA B CA 1
ATOM 2337 C C . ALA B 1 105 ? 0.692 -24.75 -22.844 1 91.88 105 ALA B C 1
ATOM 2339 O O . ALA B 1 105 ? -0.397 -25.219 -23.172 1 91.88 105 ALA B O 1
ATOM 2340 N N . LYS B 1 106 ? 1.841 -25.078 -23.484 1 93.25 106 LYS B N 1
ATOM 2341 C CA . LYS B 1 106 ? 1.948 -26.094 -24.516 1 93.25 106 LYS B CA 1
ATOM 2342 C C . LYS B 1 106 ? 2.797 -27.281 -24.062 1 93.25 106 LYS B C 1
ATOM 2344 O O . LYS B 1 106 ? 3.865 -27.078 -23.469 1 93.25 106 LYS B O 1
ATOM 2349 N N . GLU B 1 107 ? 2.281 -28.375 -24.359 1 93.69 107 GLU B N 1
ATOM 2350 C CA . GLU B 1 107 ? 3.039 -29.562 -23.984 1 93.69 107 GLU B CA 1
ATOM 2351 C C . GLU B 1 107 ? 4.289 -29.734 -24.844 1 93.69 107 GLU B C 1
ATOM 2353 O O . GLU B 1 107 ? 4.207 -29.672 -26.078 1 93.69 107 GLU B O 1
ATOM 2358 N N . VAL B 1 108 ? 5.363 -29.922 -24.203 1 95.44 108 VAL B N 1
ATOM 2359 C CA . VAL B 1 108 ? 6.613 -30.031 -24.953 1 95.44 108 VAL B CA 1
ATOM 2360 C C . VAL B 1 108 ? 7.207 -31.422 -24.766 1 95.44 108 VAL B C 1
ATOM 2362 O O . VAL B 1 108 ? 7.996 -31.891 -25.594 1 95.44 108 VAL B O 1
ATOM 2365 N N . SER B 1 109 ? 6.941 -32.094 -23.719 1 94.81 109 SER B N 1
ATOM 2366 C CA . SER B 1 109 ? 7.25 -33.469 -23.422 1 94.81 109 SER B CA 1
ATOM 2367 C C . SER B 1 109 ? 6.23 -34.094 -22.469 1 94.81 109 SER B C 1
ATOM 2369 O O . SER B 1 109 ? 5.328 -33.406 -22 1 94.81 109 SER B O 1
ATOM 2371 N N . LYS B 1 110 ? 6.344 -35.344 -22.25 1 93.69 110 LYS B N 1
ATOM 2372 C CA . LYS B 1 110 ? 5.359 -36 -21.391 1 93.69 110 LYS B CA 1
ATOM 2373 C C . LYS B 1 110 ? 5.238 -35.312 -20.047 1 93.69 110 LYS B C 1
ATOM 2375 O O . LYS B 1 110 ? 6.207 -35.25 -19.281 1 93.69 110 LYS B O 1
ATOM 2380 N N . ASN B 1 111 ? 4.141 -34.75 -19.734 1 94.5 111 ASN B N 1
ATOM 2381 C CA . ASN B 1 111 ? 3.77 -34.125 -18.469 1 94.5 111 ASN B CA 1
ATOM 2382 C C . ASN B 1 111 ? 4.52 -32.844 -18.234 1 94.5 111 ASN B C 1
ATOM 2384 O O . ASN B 1 111 ? 4.66 -32.375 -17.094 1 94.5 111 ASN B O 1
ATOM 2388 N N . ARG B 1 112 ? 5.102 -32.344 -19.266 1 96.56 112 ARG B N 1
ATOM 2389 C CA . ARG B 1 112 ? 5.797 -31.078 -19.172 1 96.56 112 ARG B CA 1
ATOM 2390 C C . ARG B 1 112 ? 5.227 -30.062 -20.172 1 96.56 112 ARG B C 1
ATOM 2392 O O . ARG B 1 112 ? 5.125 -30.359 -21.359 1 96.56 112 ARG B O 1
ATOM 2399 N N . PHE B 1 113 ? 4.91 -28.922 -19.656 1 95.81 113 PHE B N 1
ATOM 2400 C CA . PHE B 1 113 ? 4.348 -27.844 -20.453 1 95.81 113 PHE B CA 1
ATOM 2401 C C . PHE B 1 113 ? 5.19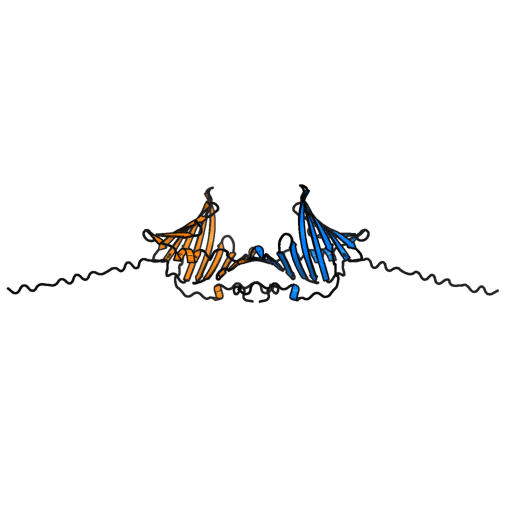1 -26.578 -20.312 1 95.81 113 PHE B C 1
ATOM 2403 O O . PHE B 1 113 ? 5.859 -26.391 -19.297 1 95.81 113 PHE B O 1
ATOM 2410 N N . VAL B 1 114 ? 5.109 -25.797 -21.344 1 95.56 114 VAL B N 1
ATOM 2411 C CA . VAL B 1 114 ? 5.84 -24.531 -21.328 1 95.56 114 VAL B CA 1
ATOM 2412 C C . VAL B 1 114 ? 4.91 -23.391 -21.734 1 95.56 114 VAL B C 1
ATOM 2414 O O . VAL B 1 114 ? 4.117 -23.547 -22.672 1 95.56 114 VAL B O 1
ATOM 2417 N N . ALA B 1 115 ? 4.98 -22.359 -20.969 1 92.75 115 ALA B N 1
ATOM 2418 C CA . ALA B 1 115 ? 4.266 -21.125 -21.281 1 92.75 115 ALA B CA 1
ATOM 2419 C C . ALA B 1 115 ? 5.195 -19.906 -21.203 1 92.75 115 ALA B C 1
ATOM 2421 O O . ALA B 1 115 ? 6.086 -19.859 -20.359 1 92.75 115 ALA B O 1
ATOM 2422 N N . ASN B 1 116 ? 4.977 -18.969 -22.156 1 90.56 116 ASN B N 1
ATOM 2423 C CA . ASN B 1 116 ? 5.711 -17.703 -22.141 1 90.56 116 ASN B CA 1
ATOM 2424 C C . ASN B 1 116 ? 4.789 -16.516 -21.859 1 90.56 116 ASN B C 1
ATOM 2426 O O . ASN B 1 116 ? 3.848 -16.266 -22.609 1 90.56 116 ASN B O 1
ATOM 2430 N N . ILE B 1 117 ? 5.066 -15.914 -20.703 1 85.19 117 ILE B N 1
ATOM 2431 C CA . ILE B 1 117 ? 4.285 -14.742 -20.328 1 85.19 117 ILE B CA 1
ATOM 2432 C C . ILE B 1 117 ? 5.219 -13.562 -20.062 1 85.19 117 ILE B C 1
ATOM 2434 O O . ILE B 1 117 ? 6.098 -13.648 -19.203 1 85.19 117 ILE B O 1
ATOM 2438 N N . TYR B 1 118 ? 4.977 -12.414 -20.688 1 81.25 118 TYR B N 1
ATOM 2439 C CA . TYR B 1 118 ? 5.754 -11.195 -20.5 1 81.25 118 TYR B CA 1
ATOM 2440 C C . TYR B 1 118 ? 7.246 -11.492 -20.516 1 81.25 118 TYR B C 1
ATOM 2442 O O . TYR B 1 118 ? 7.977 -11.07 -19.609 1 81.25 118 TYR B O 1
ATOM 2450 N N . ASP B 1 119 ? 7.742 -12.336 -21.359 1 85.31 119 ASP B N 1
ATOM 2451 C CA . ASP B 1 119 ? 9.141 -12.656 -21.641 1 85.31 119 ASP B CA 1
ATOM 2452 C C . ASP B 1 119 ? 9.719 -13.555 -20.547 1 85.31 119 ASP B C 1
ATOM 2454 O O . ASP B 1 119 ? 10.938 -13.586 -20.344 1 85.31 119 ASP B O 1
ATOM 2458 N N . VAL B 1 120 ? 8.867 -14.109 -19.812 1 90.62 120 VAL B N 1
ATOM 2459 C CA . VAL B 1 120 ? 9.297 -15.102 -18.828 1 90.62 120 VAL B CA 1
ATOM 2460 C C . VAL B 1 120 ? 8.797 -16.484 -19.25 1 90.62 120 VAL B C 1
ATOM 2462 O O . VAL B 1 120 ? 7.633 -16.641 -19.609 1 90.62 120 VAL B O 1
ATOM 2465 N N . LYS B 1 121 ? 9.75 -17.406 -19.219 1 94.25 121 LYS B N 1
ATOM 2466 C CA . LYS B 1 121 ? 9.398 -18.797 -19.547 1 94.25 121 LYS B CA 1
ATOM 2467 C C . LYS B 1 121 ? 9 -19.578 -18.297 1 94.25 121 LYS B C 1
ATOM 2469 O O . LYS B 1 121 ? 9.75 -19.609 -17.312 1 94.25 121 LYS B O 1
ATOM 2474 N N . TYR B 1 122 ? 7.832 -20.219 -18.344 1 96.06 122 TYR B N 1
ATOM 2475 C CA . TYR B 1 122 ? 7.332 -21.047 -17.25 1 96.06 122 TYR B CA 1
ATOM 2476 C C . TYR B 1 122 ? 7.293 -22.516 -17.641 1 96.06 122 TYR B C 1
ATOM 2478 O O . TYR B 1 122 ? 6.785 -22.859 -18.703 1 96.06 122 TYR B O 1
ATOM 2486 N N . ASN B 1 123 ? 7.879 -23.359 -16.812 1 96.81 123 ASN B N 1
ATOM 2487 C CA . ASN B 1 123 ? 7.742 -24.797 -16.953 1 96.81 123 ASN B CA 1
ATOM 2488 C C . ASN B 1 123 ? 6.699 -25.359 -15.984 1 96.81 123 ASN B C 1
ATOM 2490 O O . ASN B 1 123 ? 6.773 -25.125 -14.781 1 96.81 123 ASN B O 1
ATOM 2494 N N . LEU B 1 124 ? 5.805 -25.969 -16.578 1 96.38 124 LEU B N 1
ATOM 2495 C CA . LEU B 1 124 ? 4.777 -26.625 -15.766 1 96.38 124 LEU B CA 1
ATOM 2496 C C . LEU B 1 124 ? 4.891 -28.141 -15.859 1 96.38 124 LEU B C 1
ATOM 2498 O O . LEU B 1 124 ? 5.109 -28.688 -16.938 1 96.38 124 LEU B O 1
ATOM 2502 N N . PHE B 1 125 ? 4.758 -28.766 -14.742 1 96.81 125 PHE B N 1
ATOM 2503 C CA . PHE B 1 125 ? 4.809 -30.219 -14.672 1 96.81 125 PHE B CA 1
ATOM 2504 C C . PHE B 1 125 ? 3.512 -30.781 -14.094 1 96.81 125 PHE B C 1
ATOM 2506 O O . PHE B 1 125 ? 2.934 -30.188 -13.172 1 96.81 125 PHE B O 1
ATOM 2513 N N . THR B 1 126 ? 3.078 -31.875 -14.664 1 95.69 126 THR B N 1
ATOM 2514 C CA . THR B 1 126 ? 1.835 -32.5 -14.203 1 95.69 126 THR B CA 1
ATOM 2515 C C . THR B 1 126 ? 2.076 -33.906 -13.727 1 95.69 126 THR B C 1
ATOM 2517 O O . THR B 1 126 ? 3.047 -34.562 -14.133 1 95.69 126 THR B O 1
ATOM 2520 N N . LYS B 1 127 ? 1.318 -34.312 -12.797 1 94.19 127 LYS B N 1
ATOM 2521 C CA . LYS B 1 127 ? 1.191 -35.688 -12.32 1 94.19 127 LYS B CA 1
ATOM 2522 C C . LYS B 1 127 ? -0.275 -36.094 -12.211 1 94.19 127 LYS B C 1
ATOM 2524 O O . LYS B 1 127 ? -1.081 -35.375 -11.602 1 94.19 127 LYS B O 1
ATOM 2529 N N . ASP B 1 128 ? -0.689 -37.219 -12.875 1 91.62 128 ASP B N 1
ATOM 2530 C CA . ASP B 1 128 ? -2.076 -37.688 -12.898 1 91.62 128 ASP B CA 1
ATOM 2531 C C . ASP B 1 128 ? -3 -36.594 -13.445 1 91.62 128 ASP B C 1
ATOM 2533 O O . ASP B 1 128 ? -4.059 -36.344 -12.867 1 91.62 128 ASP B O 1
ATOM 2537 N N . ASN B 1 129 ? -2.436 -35.844 -14.391 1 88.31 129 ASN B N 1
ATOM 2538 C CA . ASN B 1 129 ? -3.176 -34.812 -15.125 1 88.31 129 ASN B CA 1
ATOM 2539 C C . ASN B 1 129 ? -3.465 -33.594 -14.258 1 88.31 129 ASN B C 1
ATOM 2541 O O . ASN B 1 129 ? -4.383 -32.812 -14.555 1 88.31 129 ASN B O 1
ATOM 2545 N N . LYS B 1 130 ? -2.736 -33.438 -13.195 1 93.56 130 LYS B N 1
ATOM 2546 C CA . LYS B 1 130 ? -2.826 -32.25 -12.336 1 93.56 130 LYS B CA 1
ATOM 2547 C C . LYS B 1 130 ? -1.491 -31.531 -12.266 1 93.56 130 LYS B C 1
ATOM 2549 O O . LYS B 1 130 ? -0.431 -32.156 -12.211 1 93.56 130 LYS B O 1
ATOM 2554 N N . ILE B 1 131 ? -1.595 -30.234 -12.281 1 95.25 131 ILE B N 1
ATOM 2555 C CA . ILE B 1 131 ? -0.359 -29.469 -12.148 1 95.25 131 ILE B CA 1
ATOM 2556 C C . ILE B 1 131 ? 0.26 -29.734 -10.773 1 95.25 131 ILE B C 1
ATOM 2558 O O . ILE B 1 131 ? -0.408 -29.594 -9.75 1 95.25 131 ILE B O 1
ATOM 2562 N N . ASN B 1 132 ? 1.494 -30.094 -10.797 1 96.75 132 ASN B N 1
ATOM 2563 C CA . ASN B 1 132 ? 2.098 -30.375 -9.5 1 96.75 132 ASN B CA 1
ATOM 2564 C C . ASN B 1 132 ? 3.33 -29.5 -9.258 1 96.75 132 ASN B C 1
ATOM 2566 O O . ASN B 1 132 ? 3.811 -29.406 -8.125 1 96.75 132 ASN B O 1
ATOM 2570 N N . LYS B 1 133 ? 3.789 -28.875 -10.312 1 97.94 133 LYS B N 1
ATOM 2571 C CA . LYS B 1 133 ? 4.996 -28.062 -10.148 1 97.94 133 LYS B CA 1
ATOM 2572 C C . LYS B 1 133 ? 5.094 -27 -11.227 1 97.94 133 LYS B C 1
ATOM 2574 O O . LYS B 1 133 ? 4.746 -27.234 -12.383 1 97.94 133 LYS B O 1
ATOM 2579 N N . ILE B 1 134 ? 5.605 -25.828 -10.828 1 96.75 134 ILE B N 1
ATOM 2580 C CA . ILE B 1 134 ? 5.914 -24.734 -11.75 1 96.75 134 ILE B CA 1
ATOM 2581 C C . ILE B 1 134 ? 7.324 -24.219 -11.477 1 96.75 134 ILE B C 1
ATOM 2583 O O . ILE B 1 134 ? 7.719 -24.047 -10.32 1 96.75 134 ILE B O 1
ATOM 2587 N N . GLU B 1 135 ? 8.016 -23.969 -12.562 1 97.81 135 GLU B N 1
ATOM 2588 C CA . GLU B 1 135 ? 9.367 -23.422 -12.461 1 97.81 135 GLU B CA 1
ATOM 2589 C C . GLU B 1 135 ? 9.547 -22.219 -13.391 1 97.81 135 GLU B C 1
ATOM 2591 O O . GLU B 1 135 ? 9.062 -22.234 -14.523 1 97.81 135 GLU B O 1
ATOM 2596 N N . TYR B 1 136 ? 10.234 -21.219 -12.805 1 96.38 136 TYR B N 1
ATOM 2597 C CA . TYR B 1 136 ? 10.562 -20.062 -13.641 1 96.38 136 TYR B CA 1
ATOM 2598 C C . TYR B 1 136 ? 11.711 -19.266 -13.047 1 96.38 136 TYR B C 1
ATOM 2600 O O . TYR B 1 136 ? 12.133 -19.516 -11.914 1 96.38 136 TYR B O 1
ATOM 2608 N N . LYS B 1 137 ? 12.195 -18.375 -13.883 1 96.06 137 LYS B N 1
ATOM 2609 C CA . LYS B 1 137 ? 13.172 -17.391 -13.438 1 96.06 137 LYS B CA 1
ATOM 2610 C C . LYS B 1 137 ? 12.555 -15.992 -13.383 1 96.06 137 LYS B C 1
ATOM 2612 O O . LYS B 1 137 ? 11.938 -15.539 -14.352 1 96.06 137 LYS B O 1
ATOM 2617 N N . ASP B 1 138 ? 12.727 -15.352 -12.18 1 93 138 ASP B N 1
ATOM 2618 C CA . ASP B 1 138 ? 12.094 -14.047 -12.07 1 93 138 ASP B CA 1
ATOM 2619 C C . ASP B 1 138 ? 13.008 -12.938 -12.586 1 93 138 ASP B C 1
ATOM 2621 O O . ASP B 1 138 ? 14.094 -13.219 -13.094 1 93 138 ASP B O 1
ATOM 2625 N N . ALA B 1 139 ? 12.539 -11.695 -12.547 1 89.38 139 ALA B N 1
ATOM 2626 C CA . ALA B 1 139 ? 13.258 -10.555 -13.109 1 89.38 139 ALA B CA 1
ATOM 2627 C C . ALA B 1 139 ? 14.57 -10.312 -12.375 1 89.38 139 ALA B C 1
ATOM 2629 O O . ALA B 1 139 ? 15.484 -9.688 -12.914 1 89.38 139 ALA B O 1
ATOM 2630 N N . LEU B 1 140 ? 14.703 -10.828 -11.164 1 91.88 140 LEU B N 1
ATOM 2631 C CA . LEU B 1 140 ? 15.914 -10.664 -10.359 1 91.88 140 LEU B CA 1
ATOM 2632 C C . LEU B 1 140 ? 16.859 -11.836 -10.555 1 91.88 140 LEU B C 1
ATOM 2634 O O . LEU B 1 140 ? 17.859 -11.961 -9.844 1 91.88 140 LEU B O 1
ATOM 2638 N N . GLU B 1 141 ? 16.422 -12.688 -11.422 1 94.81 141 GLU B N 1
ATOM 2639 C CA . GLU B 1 141 ? 17.219 -13.828 -11.82 1 94.81 141 GLU B CA 1
ATOM 2640 C C . GLU B 1 141 ? 17.188 -14.93 -10.766 1 94.81 141 GLU B C 1
ATOM 2642 O O . GLU B 1 141 ? 18.062 -15.805 -10.727 1 94.81 141 GLU B O 1
ATOM 2647 N N . ASN B 1 142 ? 16.219 -14.828 -9.938 1 96.88 142 ASN B N 1
ATOM 2648 C CA . ASN B 1 142 ? 16 -15.93 -9 1 96.88 142 ASN B CA 1
ATOM 2649 C C . ASN B 1 142 ? 15.32 -17.125 -9.68 1 96.88 142 ASN B C 1
ATOM 2651 O O . ASN B 1 142 ? 14.422 -16.938 -10.5 1 96.88 142 ASN B O 1
ATOM 2655 N N . ASN B 1 143 ? 15.812 -18.297 -9.289 1 98 143 ASN B N 1
ATOM 2656 C CA . ASN B 1 143 ? 15.07 -19.5 -9.68 1 98 143 ASN B CA 1
ATOM 2657 C C . ASN B 1 143 ? 13.922 -19.781 -8.719 1 98 143 ASN B C 1
ATOM 2659 O O . ASN B 1 143 ? 14.141 -19.953 -7.52 1 98 143 ASN B O 1
ATOM 2663 N N . VAL B 1 144 ? 12.75 -19.812 -9.258 1 97.88 144 VAL B N 1
ATOM 2664 C CA . VAL B 1 144 ? 11.57 -20.031 -8.422 1 97.88 144 VAL B CA 1
ATOM 2665 C C . VAL B 1 144 ? 10.938 -21.375 -8.766 1 97.88 144 VAL B C 1
ATOM 2667 O O . VAL B 1 144 ? 10.711 -21.688 -9.938 1 97.88 144 VAL B O 1
ATOM 2670 N N . THR B 1 145 ? 10.734 -22.203 -7.758 1 98.56 145 THR B N 1
ATOM 2671 C CA . THR B 1 145 ? 10.023 -23.469 -7.895 1 98.56 145 THR B CA 1
ATOM 2672 C C . THR B 1 145 ? 8.812 -23.5 -6.969 1 98.56 145 THR B C 1
ATOM 2674 O O . THR B 1 145 ? 8.945 -23.328 -5.754 1 98.56 145 THR B O 1
ATOM 2677 N N . ILE B 1 146 ? 7.723 -23.703 -7.555 1 98.31 146 ILE B N 1
ATOM 2678 C CA . ILE B 1 146 ? 6.496 -23.875 -6.785 1 98.31 146 ILE B CA 1
ATOM 2679 C C . ILE B 1 146 ? 6.004 -25.312 -6.898 1 98.31 146 ILE B C 1
ATOM 2681 O O . ILE B 1 146 ? 5.727 -25.797 -8 1 98.31 146 ILE B O 1
ATOM 2685 N N . THR B 1 147 ? 5.906 -25.969 -5.773 1 98.69 147 THR B N 1
ATOM 2686 C CA . THR B 1 147 ? 5.398 -27.328 -5.734 1 98.69 147 THR B CA 1
ATOM 2687 C C . THR B 1 147 ? 4.035 -27.391 -5.059 1 98.69 147 THR B C 1
ATOM 2689 O O . THR B 1 147 ? 3.84 -26.797 -3.994 1 98.69 147 THR B O 1
ATOM 2692 N N . PHE B 1 148 ? 3.166 -28.094 -5.707 1 98.38 148 PHE B N 1
ATOM 2693 C CA . PHE B 1 148 ? 1.806 -28.172 -5.191 1 98.38 148 PHE B CA 1
ATOM 2694 C C . PHE B 1 148 ? 1.538 -29.547 -4.578 1 98.38 148 PHE B C 1
ATOM 2696 O O . PHE B 1 148 ? 2.062 -30.547 -5.051 1 98.38 148 PHE B O 1
ATOM 2703 N N . SER B 1 149 ? 0.782 -29.562 -3.531 1 98.31 149 SER B N 1
ATOM 2704 C CA . SER B 1 149 ? 0.317 -30.781 -2.891 1 98.31 149 SER B CA 1
ATOM 2705 C C . SER B 1 149 ? -1.164 -30.688 -2.537 1 98.31 149 SER B C 1
ATOM 2707 O O . SER B 1 149 ? -1.745 -29.609 -2.541 1 98.31 149 SER B O 1
ATOM 2709 N N . ASN B 1 150 ? -1.825 -31.891 -2.387 1 98.06 150 ASN B N 1
ATOM 2710 C CA . ASN B 1 150 ? -3.25 -31.953 -2.084 1 98.06 150 ASN B CA 1
ATOM 2711 C C . ASN B 1 150 ? -4.078 -31.203 -3.119 1 98.06 150 ASN B C 1
ATOM 2713 O O . ASN B 1 150 ? -4.957 -30.406 -2.762 1 98.06 150 ASN B O 1
ATOM 2717 N N . VAL B 1 151 ? -3.768 -31.469 -4.359 1 97.5 151 VAL B N 1
ATOM 2718 C CA . VAL B 1 151 ? -4.328 -30.719 -5.477 1 97.5 151 VAL B CA 1
ATOM 2719 C C . VAL B 1 151 ? -5.75 -31.188 -5.762 1 97.5 151 VAL B C 1
ATOM 2721 O O . VAL B 1 151 ? -5.988 -32.375 -5.914 1 97.5 151 VAL B O 1
ATOM 2724 N N . LYS B 1 152 ? -6.656 -30.297 -5.777 1 96.31 152 LYS B N 1
ATOM 2725 C CA . LYS B 1 152 ? -8.016 -30.5 -6.273 1 96.31 152 LYS B CA 1
ATOM 2726 C C . LYS B 1 152 ? -8.297 -29.609 -7.48 1 96.31 152 LYS B C 1
ATOM 2728 O O . LYS B 1 152 ? -8.203 -28.375 -7.391 1 96.31 152 LYS B O 1
ATOM 2733 N N . GLN B 1 153 ? -8.562 -30.203 -8.562 1 94.25 153 GLN B N 1
ATOM 2734 C CA . GLN B 1 153 ? -8.82 -29.469 -9.797 1 94.25 153 GLN B CA 1
ATOM 2735 C C . GLN B 1 153 ? -10.273 -29.609 -10.234 1 94.25 153 GLN B C 1
ATOM 2737 O O . GLN B 1 153 ? -10.859 -30.688 -10.117 1 94.25 153 GLN B O 1
ATOM 2742 N N . ASN B 1 154 ? -10.836 -28.531 -10.664 1 94.25 154 ASN B N 1
ATOM 2743 C CA . ASN B 1 154 ? -12.18 -28.484 -11.234 1 94.25 154 ASN B CA 1
ATOM 2744 C C . ASN B 1 154 ? -13.234 -28.875 -10.203 1 94.25 154 ASN B C 1
ATOM 2746 O O . ASN B 1 154 ? -14.148 -29.656 -10.508 1 94.25 154 ASN B O 1
ATOM 2750 N N . THR B 1 155 ? -12.984 -28.469 -9.016 1 94.69 155 THR B N 1
ATOM 2751 C CA . THR B 1 155 ? -13.969 -28.625 -7.945 1 94.69 155 THR B CA 1
ATOM 2752 C C . THR B 1 155 ? -14.641 -27.281 -7.652 1 94.69 155 THR B C 1
ATOM 2754 O O . THR B 1 155 ? -14.156 -26.234 -8.062 1 94.69 155 THR B O 1
ATOM 2757 N N . ASP B 1 156 ? -15.727 -27.406 -7.016 1 94.94 156 ASP B N 1
ATOM 2758 C CA . ASP B 1 156 ? -16.453 -26.188 -6.648 1 94.94 156 ASP B CA 1
ATOM 2759 C C . ASP B 1 156 ? -15.719 -25.422 -5.551 1 94.94 156 ASP B C 1
ATOM 2761 O O . ASP B 1 156 ? -15.242 -26.016 -4.582 1 94.94 156 ASP B O 1
ATOM 2765 N N . ILE B 1 157 ? -15.562 -24.172 -5.75 1 95.62 157 ILE B N 1
ATOM 2766 C CA . ILE B 1 157 ? -14.969 -23.281 -4.758 1 95.62 157 ILE B CA 1
ATOM 2767 C C . ILE B 1 157 ? -15.922 -22.125 -4.461 1 95.62 157 ILE B C 1
ATOM 2769 O O . ILE B 1 157 ? -16.438 -21.484 -5.383 1 95.62 157 ILE B O 1
ATOM 2773 N N . ASP B 1 158 ? -16.156 -21.875 -3.193 1 92.19 158 ASP B N 1
ATOM 2774 C CA . ASP B 1 158 ? -17.062 -20.828 -2.744 1 92.19 158 ASP B CA 1
ATOM 2775 C C . ASP B 1 158 ? -16.547 -19.453 -3.152 1 92.19 158 ASP B C 1
ATOM 2777 O O . ASP B 1 158 ? -15.391 -19.109 -2.887 1 92.19 158 ASP B O 1
ATOM 2781 N N . ASP B 1 159 ? -17.422 -18.656 -3.666 1 88.25 159 ASP B N 1
ATOM 2782 C CA . ASP B 1 159 ? -17.047 -17.312 -4.105 1 88.25 159 ASP B CA 1
ATOM 2783 C C . ASP B 1 159 ? -16.672 -16.438 -2.914 1 88.25 159 ASP B C 1
ATOM 2785 O O . ASP B 1 159 ? -15.914 -15.477 -3.064 1 88.25 159 ASP B O 1
ATOM 2789 N N . GLY B 1 160 ? -17.266 -16.719 -1.783 1 87.5 160 GLY B N 1
ATOM 2790 C CA . GLY B 1 160 ? -17.016 -15.953 -0.574 1 87.5 160 GLY B CA 1
ATOM 2791 C C . GLY B 1 160 ? -15.555 -15.953 -0.154 1 87.5 160 GLY B C 1
ATOM 2792 O O . GLY B 1 160 ? -15.102 -15.039 0.542 1 87.5 160 GLY B O 1
ATOM 2793 N N . LEU B 1 161 ? -14.758 -16.859 -0.684 1 90.38 161 LEU B N 1
ATOM 2794 C CA . LEU B 1 161 ? -13.352 -16.969 -0.33 1 90.38 161 LEU B CA 1
ATOM 2795 C C . LEU B 1 161 ? -12.539 -15.82 -0.924 1 90.38 161 LEU B C 1
ATOM 2797 O O . LEU B 1 161 ? -11.461 -15.5 -0.431 1 90.38 161 LEU B O 1
ATOM 2801 N N . PHE B 1 162 ? -13.133 -15.266 -2.021 1 90.31 162 PHE B N 1
ATOM 2802 C CA . PHE B 1 162 ? -12.352 -14.289 -2.768 1 90.31 162 PHE B CA 1
ATOM 2803 C C . PHE B 1 162 ? -12.734 -12.867 -2.371 1 90.31 162 PHE B C 1
ATOM 2805 O O . PHE B 1 162 ? -12.297 -11.898 -2.992 1 90.31 162 PHE B O 1
ATOM 2812 N N . LYS B 1 163 ? -13.484 -12.75 -1.339 1 83.19 163 LYS B N 1
ATOM 2813 C CA . LYS B 1 163 ? -13.883 -11.438 -0.825 1 83.19 163 LYS B CA 1
ATOM 2814 C C . LYS B 1 163 ? -12.984 -11.008 0.334 1 83.19 163 LYS B C 1
ATOM 2816 O O . LYS B 1 163 ? -12.75 -11.781 1.265 1 83.19 163 LYS B O 1
ATOM 2821 N N . PHE B 1 164 ? -12.461 -9.75 0.086 1 83.06 164 PHE B N 1
ATOM 2822 C CA . PHE B 1 164 ? -11.648 -9.195 1.159 1 83.06 164 PHE B CA 1
ATOM 2823 C C . PHE B 1 164 ? -12.492 -8.32 2.082 1 83.06 164 PHE B C 1
ATOM 2825 O O . PHE B 1 164 ? -13.195 -7.418 1.619 1 83.06 164 PHE B O 1
ATOM 2832 N N . LEU B 1 165 ? -12.469 -8.617 3.381 1 73.06 165 LEU B N 1
ATOM 2833 C CA . LEU B 1 165 ? -13.156 -7.797 4.367 1 73.06 165 LEU B CA 1
ATOM 2834 C C . LEU B 1 165 ? -12.172 -6.965 5.176 1 73.06 165 LEU B C 1
ATOM 2836 O O . LEU B 1 165 ? -11.359 -7.512 5.934 1 73.06 165 LEU B O 1
ATOM 2840 N N . PRO B 1 166 ? -12.227 -5.645 4.805 1 70.5 166 PRO B N 1
ATOM 2841 C CA . PRO B 1 166 ? -11.383 -4.832 5.688 1 70.5 166 PRO B CA 1
ATOM 2842 C C . PRO B 1 166 ? -11.891 -4.805 7.129 1 70.5 166 PRO B C 1
ATOM 2844 O O . PRO B 1 166 ? -13.062 -5.102 7.379 1 70.5 166 PRO B O 1
ATOM 2847 N N . PRO B 1 167 ? -10.93 -4.566 8.023 1 64.38 167 PRO B N 1
ATOM 2848 C CA . PRO B 1 167 ? -11.414 -4.48 9.398 1 64.38 167 PRO B CA 1
ATOM 2849 C C . PRO B 1 167 ? -12.547 -3.469 9.57 1 64.38 167 PRO B C 1
ATOM 2851 O O . PRO B 1 167 ? -12.633 -2.502 8.805 1 64.38 167 PRO B O 1
ATOM 2854 N N . GLU B 1 168 ? -13.547 -3.846 10.352 1 59.22 168 GLU B N 1
ATOM 2855 C CA . GLU B 1 168 ? -14.75 -3.062 10.594 1 59.22 168 GLU B CA 1
ATOM 2856 C C . GLU B 1 168 ? -14.422 -1.588 10.805 1 59.22 168 GLU B C 1
ATOM 2858 O O . GLU B 1 168 ? -15.172 -0.71 10.375 1 59.22 168 GLU B O 1
ATOM 2863 N N . ASN B 1 169 ? -13.406 -1.388 11.469 1 55.69 169 ASN B N 1
ATOM 2864 C CA . ASN B 1 169 ? -13.094 -0.009 11.836 1 55.69 169 ASN B CA 1
ATOM 2865 C C . ASN B 1 169 ? -12.664 0.803 10.617 1 55.69 169 ASN B C 1
ATOM 2867 O O . ASN B 1 169 ? -12.32 1.98 10.742 1 55.69 169 ASN B O 1
ATOM 2871 N N . TYR B 1 170 ? -12.648 0.1 9.531 1 59.16 170 TYR B N 1
ATOM 2872 C CA . TYR B 1 170 ? -12.359 0.883 8.336 1 59.16 170 TYR B CA 1
ATOM 2873 C C . TYR B 1 170 ? -13.594 1.658 7.887 1 59.16 170 TYR B C 1
ATOM 2875 O O . TYR B 1 170 ? -14.055 1.493 6.754 1 59.16 170 TYR B O 1
ATOM 2883 N N . ASP B 1 171 ? -14.273 2.258 8.852 1 58 171 ASP B N 1
ATOM 2884 C CA . ASP B 1 171 ? -15.398 3.129 8.523 1 58 171 ASP B CA 1
ATOM 2885 C C . ASP B 1 171 ? -15.039 4.078 7.383 1 58 171 ASP B C 1
ATOM 2887 O O . ASP B 1 171 ? -15.922 4.73 6.812 1 58 171 ASP B O 1
ATOM 2891 N N . ILE B 1 172 ? -13.758 4.195 7.062 1 56.56 172 ILE B N 1
ATOM 2892 C CA . ILE B 1 172 ? -13.297 5.195 6.105 1 56.56 172 ILE B CA 1
ATOM 2893 C C . ILE B 1 172 ? -13.633 4.746 4.688 1 56.56 172 ILE B C 1
ATOM 2895 O O . ILE B 1 172 ? -13.734 5.574 3.775 1 56.56 172 ILE B O 1
ATOM 2899 N N . ILE B 1 173 ? -13.859 3.408 4.613 1 58.44 173 ILE B N 1
ATOM 2900 C CA . ILE B 1 173 ? -14.156 2.982 3.252 1 58.44 173 ILE B CA 1
ATOM 2901 C C . ILE B 1 173 ? -15.672 2.887 3.061 1 58.44 173 ILE B C 1
ATOM 2903 O O . ILE B 1 173 ? -16.375 2.318 3.9 1 58.44 173 ILE B O 1
ATOM 2907 N N . ARG B 1 174 ? -16.266 3.783 2.535 1 54.94 174 ARG B N 1
ATOM 2908 C CA . ARG B 1 174 ? -17.703 3.619 2.297 1 54.94 174 ARG B CA 1
ATOM 2909 C C . ARG B 1 174 ? -17.969 3.021 0.919 1 54.94 174 ARG B C 1
ATOM 2911 O O . ARG B 1 174 ? -17.266 3.342 -0.045 1 54.94 174 ARG B O 1
ATOM 2918 N N . LYS B 1 175 ? -18.406 1.771 0.935 1 43.84 175 LYS B N 1
ATOM 2919 C CA . LYS B 1 175 ? -19.094 1.38 -0.298 1 43.84 175 LYS B CA 1
ATOM 2920 C C . LYS B 1 175 ? -20.531 1.886 -0.317 1 43.84 175 LYS B C 1
ATOM 2922 O O . LYS B 1 175 ? -21.156 2.037 0.735 1 43.84 175 LYS B O 1
#